Protein AF-U4KZY6-F1 (afdb_monomer)

Sequence (202 aa):
MGYPELSPDAAAYVRECIDESFRRLKVDFIDLVYVHRIDTTIPIEETITAMKEYVAAGKVGYLGLSECSADTMRRAHAVHPIAAVQIEYSPFALEIEDPKNGVLKTCRELGIEIVAYSPLGRGLLAGTIKSRDNSASSDSRRTFPRFSEENFPKNLENAGSANVQLSDEEVALIRKISEECTPSGSRAFTGDSSYGNSAQKQ

InterPro domains:
  IPR023210 NADP-dependent oxidoreductase domain [PF00248] (10-144)
  IPR036812 NAD(P)-dependent oxidoreductase domain superfamily [G3DSA:3.20.20.100] (2-195)
  IPR036812 NAD(P)-dependent oxidoreductase domain superfamily [SSF51430] (11-178)
  IPR050791 Aldo/Keto Reductase [PTHR43625] (11-157)

Radius of gyration: 19.42 Å; Cα contacts (8 Å, |Δi|>4): 211; chains: 1; bounding box: 46×42×53 Å

Organism: Pyronema omphalodes (strain CBS 100304) (NCBI:txid1076935)

Structure (mmCIF, N/CA/C/O backbone):
data_AF-U4KZY6-F1
#
_entry.id   AF-U4KZY6-F1
#
loop_
_atom_site.group_PDB
_atom_site.id
_atom_site.type_symbol
_atom_site.label_atom_id
_atom_site.label_alt_id
_atom_site.label_comp_id
_atom_site.label_asym_id
_atom_site.label_entity_id
_atom_site.label_seq_id
_atom_site.pdbx_PDB_ins_code
_atom_site.Cartn_x
_atom_site.Cartn_y
_atom_site.Cartn_z
_atom_site.occupancy
_atom_site.B_iso_or_equiv
_atom_site.auth_seq_id
_atom_site.auth_comp_id
_atom_site.auth_asym_id
_atom_site.auth_atom_id
_atom_site.pdbx_PDB_model_num
ATOM 1 N N . MET A 1 1 ? 14.430 10.251 -24.315 1.00 31.80 1 MET A N 1
ATOM 2 C CA . MET A 1 1 ? 14.868 10.566 -22.940 1.00 31.80 1 MET A CA 1
ATOM 3 C C . MET A 1 1 ? 15.192 9.247 -22.275 1.00 31.80 1 MET A C 1
ATOM 5 O O . MET A 1 1 ? 14.285 8.443 -22.119 1.00 31.80 1 MET A O 1
ATOM 9 N N . GLY A 1 2 ? 16.472 8.973 -22.030 1.00 36.09 2 GLY A N 1
ATOM 10 C CA . GLY A 1 2 ? 16.885 7.803 -21.257 1.00 36.09 2 GLY A CA 1
ATOM 11 C C . GLY A 1 2 ? 16.701 8.107 -19.777 1.00 36.09 2 GLY A C 1
ATOM 12 O O . GLY A 1 2 ? 17.067 9.196 -19.336 1.00 36.09 2 GLY A O 1
ATOM 13 N N . TYR A 1 3 ? 16.082 7.189 -19.046 1.00 40.22 3 TYR A N 1
ATOM 14 C CA . TYR A 1 3 ? 16.065 7.234 -17.587 1.00 40.22 3 TYR A CA 1
ATOM 15 C C . TYR A 1 3 ? 17.481 6.941 -17.069 1.00 40.22 3 TYR A C 1
ATOM 17 O O . TYR A 1 3 ? 18.224 6.238 -17.762 1.00 40.22 3 TYR A O 1
ATOM 25 N N . PRO A 1 4 ? 17.878 7.494 -15.911 1.00 48.34 4 PRO A N 1
ATOM 26 C CA . PRO A 1 4 ? 19.176 7.183 -15.324 1.00 48.34 4 PRO A CA 1
ATOM 27 C C . PRO A 1 4 ? 19.333 5.666 -15.149 1.00 48.34 4 PRO A C 1
ATOM 29 O O . PRO A 1 4 ? 18.363 4.966 -14.850 1.00 48.34 4 PRO A O 1
ATOM 32 N N . GLU A 1 5 ? 20.549 5.162 -15.376 1.00 50.94 5 GLU A N 1
ATOM 33 C CA . GLU A 1 5 ? 20.899 3.793 -14.996 1.00 50.94 5 GLU A CA 1
ATOM 34 C C . GLU A 1 5 ? 20.671 3.629 -13.489 1.00 50.94 5 GLU A C 1
ATOM 36 O O . GLU A 1 5 ? 21.059 4.493 -12.702 1.00 50.94 5 GLU A O 1
ATOM 41 N N . LEU A 1 6 ? 19.995 2.541 -13.115 1.00 58.22 6 LEU A N 1
ATOM 42 C CA . LEU A 1 6 ? 19.648 2.220 -11.731 1.00 58.22 6 LEU A CA 1
ATOM 43 C C . LEU A 1 6 ? 20.908 2.146 -10.873 1.00 58.22 6 LEU A C 1
ATOM 45 O O . LEU A 1 6 ? 21.909 1.580 -11.319 1.00 58.22 6 LEU A O 1
ATOM 49 N N . SER A 1 7 ? 20.829 2.595 -9.620 1.00 65.44 7 SER A N 1
ATOM 50 C CA . SER A 1 7 ? 21.801 2.191 -8.608 1.00 65.44 7 SER A CA 1
ATOM 51 C C . SER A 1 7 ? 21.854 0.656 -8.585 1.00 65.44 7 SER A C 1
ATOM 53 O O . SER A 1 7 ? 20.824 0.018 -8.315 1.00 65.44 7 SER A O 1
ATOM 55 N N . PRO A 1 8 ? 23.012 0.034 -8.890 1.00 65.94 8 PRO A N 1
ATOM 56 C CA . PRO A 1 8 ? 23.122 -1.421 -8.955 1.00 65.94 8 PRO A CA 1
ATOM 57 C C . PRO A 1 8 ? 22.639 -2.098 -7.670 1.00 65.94 8 PRO A C 1
ATOM 59 O O . PRO A 1 8 ? 21.992 -3.143 -7.736 1.00 65.94 8 PRO A O 1
ATOM 62 N N . ASP A 1 9 ? 22.870 -1.454 -6.525 1.00 77.44 9 ASP A N 1
ATOM 63 C CA . ASP A 1 9 ? 22.529 -1.976 -5.205 1.00 77.44 9 ASP A CA 1
ATOM 64 C C . ASP A 1 9 ? 21.012 -1.971 -4.956 1.00 77.44 9 ASP A C 1
ATOM 66 O O . ASP A 1 9 ? 20.455 -2.970 -4.498 1.00 77.44 9 ASP A O 1
ATOM 70 N N . ALA A 1 10 ? 20.312 -0.890 -5.324 1.00 79.81 10 ALA A N 1
ATOM 71 C CA . ALA A 1 10 ? 18.862 -0.787 -5.139 1.00 79.81 10 ALA A CA 1
ATOM 72 C C . ALA A 1 10 ? 18.107 -1.778 -6.039 1.00 79.81 10 ALA A C 1
ATOM 74 O O . ALA A 1 10 ? 17.206 -2.489 -5.588 1.00 79.81 10 ALA A O 1
ATOM 75 N N . ALA A 1 11 ? 18.508 -1.879 -7.309 1.00 86.19 11 ALA A N 1
ATOM 76 C CA . ALA A 1 11 ? 17.899 -2.819 -8.243 1.00 86.19 11 ALA A CA 1
ATOM 77 C C . ALA A 1 11 ? 18.185 -4.281 -7.863 1.00 86.19 11 ALA A C 1
ATOM 79 O O . ALA A 1 11 ? 17.296 -5.128 -7.966 1.00 86.19 11 ALA A O 1
ATOM 80 N N . ALA A 1 12 ? 19.407 -4.590 -7.413 1.00 89.06 12 ALA A N 1
ATOM 81 C CA . ALA A 1 12 ? 19.757 -5.920 -6.920 1.00 89.06 12 ALA A CA 1
ATOM 82 C C . ALA A 1 12 ? 18.901 -6.314 -5.708 1.00 89.06 12 ALA A C 1
ATOM 84 O O . ALA A 1 12 ? 18.333 -7.405 -5.703 1.00 89.06 12 ALA A O 1
ATOM 85 N N . TYR A 1 13 ? 18.722 -5.403 -4.749 1.00 90.94 13 TYR A N 1
ATOM 86 C CA . TYR A 1 13 ? 17.900 -5.651 -3.566 1.00 90.94 13 TYR A CA 1
ATOM 87 C C . TYR A 1 13 ? 16.421 -5.904 -3.902 1.00 90.94 13 TYR A C 1
ATOM 89 O O . TYR A 1 13 ? 15.802 -6.823 -3.361 1.00 90.94 13 TYR A O 1
ATOM 97 N N . VAL A 1 14 ? 15.846 -5.137 -4.838 1.00 94.44 14 VAL A N 1
ATOM 98 C CA . VAL A 1 14 ? 14.467 -5.364 -5.310 1.00 94.44 14 VAL A CA 1
ATOM 99 C C . VAL A 1 14 ? 14.322 -6.759 -5.917 1.00 94.44 14 VAL A C 1
ATOM 101 O O . VAL A 1 14 ? 13.369 -7.470 -5.590 1.00 94.44 14 VAL A O 1
ATOM 104 N N . ARG A 1 15 ? 15.268 -7.175 -6.770 1.00 95.25 15 ARG A N 1
ATOM 105 C CA . ARG A 1 15 ? 15.243 -8.511 -7.380 1.00 95.25 15 ARG A CA 1
ATOM 106 C C . ARG A 1 15 ? 15.348 -9.605 -6.322 1.00 95.25 15 ARG A C 1
ATOM 108 O O . ARG A 1 15 ? 14.511 -10.500 -6.318 1.00 95.25 15 ARG A O 1
ATOM 115 N N . GLU A 1 16 ? 16.294 -9.478 -5.395 1.00 95.81 16 GLU A N 1
ATOM 116 C CA . GLU A 1 16 ? 16.469 -10.416 -4.283 1.00 95.81 16 GLU A CA 1
ATOM 117 C C . GLU A 1 16 ? 15.168 -10.590 -3.487 1.00 95.81 16 GLU A C 1
ATOM 119 O O . GLU A 1 16 ? 14.725 -11.710 -3.241 1.00 95.81 16 GLU A O 1
ATOM 124 N N . CYS A 1 17 ? 14.498 -9.489 -3.141 1.00 95.56 17 CYS A N 1
ATOM 125 C CA . CYS A 1 17 ? 13.247 -9.520 -2.388 1.00 95.56 17 CYS A CA 1
ATOM 126 C C . CYS A 1 17 ? 12.101 -10.225 -3.135 1.00 95.56 17 CYS A C 1
ATOM 128 O O . CYS A 1 17 ? 11.303 -10.945 -2.517 1.00 95.56 17 CYS A O 1
ATOM 130 N N . ILE A 1 18 ? 11.998 -10.023 -4.451 1.00 96.88 18 ILE A N 1
ATOM 131 C CA . ILE A 1 18 ? 10.972 -10.661 -5.283 1.00 96.88 18 ILE A CA 1
ATOM 132 C C . ILE A 1 18 ? 11.272 -12.155 -5.450 1.00 96.88 18 ILE A C 1
ATOM 134 O O . ILE A 1 18 ? 10.386 -12.979 -5.213 1.00 96.88 18 ILE A O 1
ATOM 138 N N . ASP A 1 19 ? 12.513 -12.522 -5.768 1.00 97.38 19 ASP A N 1
ATOM 139 C CA . ASP A 1 19 ? 12.932 -13.922 -5.892 1.00 97.38 19 ASP A CA 1
ATOM 140 C C . ASP A 1 19 ? 12.759 -14.692 -4.577 1.00 97.38 19 ASP A C 1
ATOM 142 O O . ASP A 1 19 ? 12.254 -15.819 -4.562 1.00 97.38 19 ASP A O 1
ATOM 146 N N . GLU A 1 20 ? 13.064 -14.060 -3.444 1.00 96.06 20 GLU A N 1
ATOM 147 C CA . GLU A 1 20 ? 12.857 -14.663 -2.131 1.00 96.06 20 GLU A CA 1
ATOM 148 C C . GLU A 1 20 ? 11.365 -14.841 -1.805 1.00 96.06 20 GLU A C 1
ATOM 150 O O . GLU A 1 20 ? 10.964 -15.785 -1.115 1.00 96.06 20 GLU A O 1
ATOM 155 N N . SER A 1 21 ? 10.506 -13.970 -2.338 1.00 95.31 21 SER A N 1
ATOM 156 C CA . SER A 1 21 ? 9.053 -14.130 -2.239 1.00 95.31 21 SER A CA 1
ATOM 157 C C . SER A 1 21 ? 8.564 -15.328 -3.052 1.00 95.31 21 SER A C 1
ATOM 159 O O . SER A 1 21 ? 7.825 -16.145 -2.501 1.00 95.31 21 SER A O 1
ATOM 161 N N . PHE A 1 22 ? 9.053 -15.523 -4.282 1.00 96.94 22 PHE A N 1
ATOM 162 C CA . PHE A 1 22 ? 8.791 -16.746 -5.054 1.00 96.94 22 PHE A CA 1
ATOM 163 C C . PHE A 1 22 ? 9.250 -18.003 -4.306 1.00 96.94 22 PHE A C 1
ATOM 165 O O . PHE A 1 22 ? 8.490 -18.966 -4.186 1.00 96.94 22 PHE A O 1
ATOM 172 N N . ARG A 1 23 ? 10.454 -17.983 -3.718 1.00 94.88 23 ARG A N 1
ATOM 173 C CA . ARG A 1 23 ? 10.994 -19.121 -2.955 1.00 94.88 23 ARG A CA 1
ATOM 174 C C . ARG A 1 23 ? 10.121 -19.491 -1.753 1.00 94.88 23 ARG A C 1
ATOM 176 O O . ARG A 1 23 ? 9.929 -20.675 -1.471 1.00 94.88 23 ARG A O 1
ATOM 183 N N . ARG A 1 24 ? 9.612 -18.493 -1.024 1.00 94.31 24 ARG A N 1
ATOM 184 C CA . ARG A 1 24 ? 8.758 -18.703 0.158 1.00 94.31 24 ARG A CA 1
ATOM 185 C C . ARG A 1 24 ? 7.354 -19.165 -0.212 1.00 94.31 24 ARG A C 1
ATOM 187 O O . ARG A 1 24 ? 6.842 -20.077 0.431 1.00 94.31 24 ARG A O 1
ATOM 194 N N . LEU A 1 25 ? 6.756 -18.543 -1.226 1.00 93.44 25 LEU A N 1
ATOM 195 C CA . LEU A 1 25 ? 5.393 -18.840 -1.662 1.00 93.44 25 LEU A CA 1
ATOM 196 C C . LEU A 1 25 ? 5.304 -20.147 -2.456 1.00 93.44 25 LEU A C 1
ATOM 198 O O . LEU A 1 25 ? 4.249 -20.771 -2.454 1.00 93.44 25 LEU A O 1
ATOM 202 N N . LYS A 1 26 ? 6.406 -20.593 -3.077 1.00 95.69 26 LYS A N 1
ATOM 203 C CA . LYS A 1 26 ? 6.461 -21.793 -3.932 1.00 95.69 26 LYS A CA 1
ATOM 204 C C . LYS A 1 26 ? 5.426 -21.742 -5.059 1.00 95.69 26 LYS A C 1
ATOM 206 O O . LYS A 1 26 ? 4.732 -22.719 -5.327 1.00 95.69 26 LYS A O 1
ATOM 211 N N . VAL A 1 27 ? 5.336 -20.579 -5.693 1.00 95.00 27 VAL A N 1
ATOM 212 C CA . VAL A 1 27 ? 4.481 -20.310 -6.851 1.00 95.00 27 VAL A CA 1
ATOM 213 C C . VAL A 1 27 ? 5.351 -19.900 -8.030 1.00 95.00 27 VAL A C 1
ATOM 215 O O . VAL A 1 27 ? 6.450 -19.386 -7.833 1.00 95.00 27 VAL A O 1
ATOM 218 N N . ASP A 1 28 ? 4.841 -20.081 -9.242 1.00 95.88 28 ASP A N 1
ATOM 219 C CA . ASP A 1 28 ? 5.516 -19.629 -10.465 1.00 95.88 28 ASP A CA 1
ATOM 220 C C . ASP A 1 28 ? 5.043 -18.236 -10.913 1.00 95.88 28 ASP A C 1
ATOM 222 O O . ASP A 1 28 ? 5.677 -17.594 -11.750 1.00 95.88 28 ASP A O 1
ATOM 226 N N . PHE A 1 29 ? 3.943 -17.754 -10.325 1.00 97.81 29 PHE A N 1
ATOM 227 C CA . PHE A 1 29 ? 3.309 -16.481 -10.639 1.00 97.81 29 PHE A CA 1
ATOM 228 C C . PHE A 1 29 ? 2.802 -15.791 -9.368 1.00 97.81 29 PHE A C 1
ATOM 230 O O . PHE A 1 29 ? 2.247 -16.448 -8.488 1.00 97.81 29 PHE A O 1
ATOM 237 N N . ILE A 1 30 ? 2.989 -14.473 -9.278 1.00 98.00 30 ILE A N 1
ATOM 238 C CA . ILE A 1 30 ? 2.428 -13.628 -8.216 1.00 98.00 30 ILE A CA 1
ATOM 239 C C . ILE A 1 30 ? 1.531 -12.573 -8.86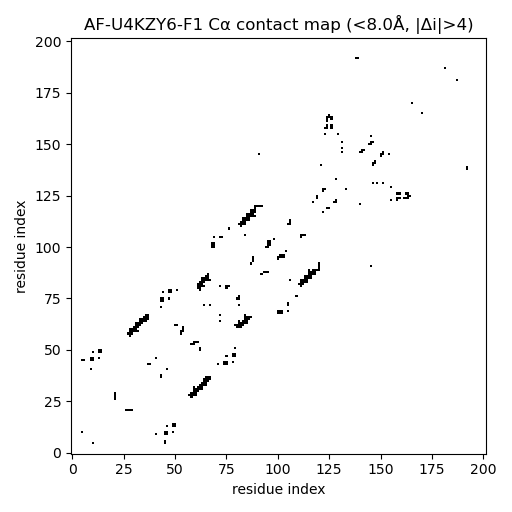2 1.00 98.00 30 ILE A C 1
ATOM 241 O O . ILE A 1 30 ? 2.006 -11.749 -9.641 1.00 98.00 30 ILE A O 1
ATOM 245 N N . ASP A 1 31 ? 0.246 -12.549 -8.510 1.00 98.12 31 ASP A N 1
ATOM 246 C CA . ASP A 1 31 ? -0.705 -11.608 -9.109 1.00 98.12 31 ASP A CA 1
ATOM 247 C C . ASP A 1 31 ? -0.323 -10.145 -8.875 1.00 98.12 31 ASP A C 1
ATOM 249 O O . ASP A 1 31 ? -0.393 -9.343 -9.799 1.00 98.12 31 ASP A O 1
ATOM 253 N N . LEU A 1 32 ? 0.107 -9.786 -7.664 1.00 98.25 32 LEU A N 1
ATOM 254 C CA . LEU A 1 32 ? 0.386 -8.403 -7.284 1.00 98.25 32 LEU A CA 1
ATOM 255 C C . LEU A 1 32 ? 1.578 -8.316 -6.330 1.00 98.25 32 LEU A C 1
ATOM 257 O O . LEU A 1 32 ? 1.567 -8.911 -5.252 1.00 98.25 32 LEU A O 1
ATOM 261 N N . VAL A 1 33 ? 2.588 -7.530 -6.705 1.00 98.31 33 VAL A N 1
ATOM 262 C CA . VAL A 1 33 ? 3.758 -7.245 -5.860 1.00 98.31 33 VAL A CA 1
ATOM 263 C C . VAL A 1 33 ? 3.752 -5.779 -5.443 1.00 98.31 33 VAL A C 1
ATOM 265 O O . VAL A 1 33 ? 3.663 -4.886 -6.285 1.00 98.31 33 VAL A O 1
ATOM 268 N N . TYR A 1 34 ? 3.887 -5.529 -4.140 1.00 98.25 34 TYR A N 1
ATOM 269 C CA . TYR A 1 34 ? 3.911 -4.185 -3.568 1.00 98.25 34 TYR A CA 1
ATOM 270 C C . TYR A 1 34 ? 5.324 -3.701 -3.243 1.00 98.25 34 TYR A C 1
ATOM 272 O O . TYR A 1 34 ? 6.123 -4.442 -2.669 1.00 98.25 34 TYR A O 1
ATOM 280 N N . VAL A 1 35 ? 5.576 -2.407 -3.452 1.00 97.19 35 VAL A N 1
ATOM 281 C CA . VAL A 1 35 ? 6.562 -1.677 -2.641 1.00 97.19 35 VAL A CA 1
ATOM 282 C C . VAL A 1 35 ? 5.916 -1.371 -1.289 1.00 97.19 35 VAL A C 1
ATOM 284 O O . VAL A 1 35 ? 5.014 -0.539 -1.214 1.00 97.19 35 VAL A O 1
ATOM 287 N N . HIS A 1 36 ? 6.340 -2.056 -0.221 1.00 95.00 36 HIS A N 1
ATOM 288 C CA . HIS A 1 36 ? 5.692 -1.943 1.097 1.00 95.00 36 HIS A CA 1
ATOM 289 C C . HIS A 1 36 ? 5.893 -0.553 1.727 1.00 95.00 36 HIS A C 1
ATOM 291 O O . HIS A 1 36 ? 4.955 0.043 2.258 1.00 95.00 36 HIS A O 1
ATOM 297 N N . ARG A 1 37 ? 7.120 -0.029 1.683 1.00 92.19 37 ARG A N 1
ATOM 298 C CA . ARG A 1 37 ? 7.469 1.309 2.173 1.00 92.19 37 ARG A CA 1
ATOM 299 C C . ARG A 1 37 ? 8.377 1.984 1.164 1.00 92.19 37 ARG A C 1
ATOM 301 O O . ARG A 1 37 ? 9.255 1.340 0.597 1.00 92.19 37 ARG A O 1
ATOM 308 N N . ILE A 1 38 ? 8.136 3.269 0.942 1.00 91.44 38 ILE A N 1
ATOM 309 C CA . ILE A 1 38 ? 8.924 4.064 0.009 1.00 91.44 38 ILE A CA 1
ATOM 310 C C . ILE A 1 38 ? 10.216 4.484 0.700 1.00 91.44 38 ILE A C 1
ATOM 312 O O . ILE A 1 38 ? 10.180 5.190 1.707 1.00 91.44 38 ILE A O 1
ATOM 316 N N . ASP A 1 39 ? 11.345 4.063 0.142 1.00 89.25 39 ASP A N 1
ATOM 317 C CA . ASP A 1 39 ? 12.637 4.655 0.461 1.00 89.25 39 ASP A CA 1
ATOM 318 C C . ASP A 1 39 ? 12.725 6.022 -0.226 1.00 89.25 39 ASP A C 1
ATOM 320 O O . ASP A 1 39 ? 12.670 6.116 -1.450 1.00 89.25 39 ASP A O 1
ATOM 324 N N . THR A 1 40 ? 12.818 7.096 0.555 1.00 87.81 40 THR A N 1
ATOM 325 C CA . THR A 1 40 ? 12.888 8.464 0.024 1.00 87.81 40 THR A CA 1
ATOM 326 C C . THR A 1 40 ? 14.288 8.862 -0.440 1.00 87.81 40 THR A C 1
ATOM 328 O O . THR A 1 40 ? 14.453 9.954 -0.981 1.00 87.81 40 THR A O 1
ATOM 331 N N . THR A 1 41 ? 15.298 8.021 -0.205 1.00 88.06 41 THR A N 1
ATOM 332 C CA . THR A 1 41 ? 16.680 8.247 -0.652 1.00 88.06 41 THR A CA 1
ATOM 333 C C . THR A 1 41 ? 16.925 7.737 -2.072 1.00 88.06 41 THR A C 1
ATOM 335 O O . THR A 1 41 ? 17.845 8.214 -2.735 1.00 88.06 41 THR A O 1
ATOM 338 N N . ILE A 1 42 ? 16.068 6.836 -2.565 1.00 89.75 42 ILE A N 1
ATOM 339 C CA . ILE A 1 42 ? 16.123 6.276 -3.917 1.00 89.75 42 ILE A CA 1
ATOM 340 C C . ILE A 1 42 ? 14.934 6.798 -4.738 1.00 89.75 42 ILE A C 1
ATOM 342 O O . ILE A 1 42 ? 13.795 6.777 -4.262 1.00 89.75 42 ILE A O 1
ATOM 346 N N . PRO A 1 43 ? 15.141 7.266 -5.982 1.00 93.56 43 PRO A N 1
ATOM 347 C CA . PRO A 1 43 ? 14.032 7.606 -6.865 1.00 93.56 43 PRO A CA 1
ATOM 348 C C . PRO A 1 43 ? 13.106 6.401 -7.079 1.00 93.56 43 PRO A C 1
ATOM 350 O O . PRO A 1 43 ? 13.553 5.311 -7.431 1.00 93.56 43 PRO A O 1
ATOM 353 N N . ILE A 1 44 ? 11.795 6.594 -6.910 1.00 95.75 44 ILE A N 1
ATOM 354 C CA . ILE A 1 44 ? 10.805 5.513 -7.056 1.00 95.75 44 ILE A CA 1
ATOM 355 C C . ILE A 1 44 ? 10.856 4.851 -8.440 1.00 95.75 44 ILE A C 1
ATOM 357 O O . ILE A 1 44 ? 10.575 3.662 -8.579 1.00 95.75 44 ILE A O 1
ATOM 361 N N . GLU A 1 45 ? 11.249 5.606 -9.463 1.00 95.88 45 GLU A N 1
ATOM 362 C CA . GLU A 1 45 ? 11.430 5.130 -10.828 1.00 95.88 45 GLU A CA 1
ATOM 363 C C . GLU A 1 45 ? 12.431 3.982 -10.907 1.00 95.88 45 GLU A C 1
ATOM 365 O O . GLU A 1 45 ? 12.247 3.073 -11.721 1.00 95.88 45 GLU A O 1
ATOM 370 N N . GLU A 1 46 ? 13.459 3.996 -10.057 1.00 94.25 46 GLU A N 1
ATOM 371 C CA . GLU A 1 46 ? 14.461 2.942 -10.041 1.00 94.25 46 GLU A CA 1
ATOM 372 C C . GLU A 1 46 ? 13.861 1.623 -9.549 1.00 94.25 46 GLU A C 1
ATOM 374 O O . GLU A 1 46 ? 13.951 0.591 -10.220 1.00 94.25 46 GLU A O 1
ATOM 379 N N . THR A 1 47 ? 13.145 1.686 -8.428 1.00 95.50 47 THR A N 1
ATOM 380 C CA . THR A 1 47 ? 12.427 0.549 -7.846 1.00 95.50 47 THR A CA 1
ATOM 381 C C . THR A 1 47 ? 11.428 -0.043 -8.839 1.00 95.50 47 THR A C 1
ATOM 383 O O . THR A 1 47 ? 11.439 -1.248 -9.092 1.00 95.50 47 THR A O 1
ATOM 386 N N . ILE A 1 48 ? 10.594 0.794 -9.466 1.00 97.75 48 ILE A N 1
ATOM 387 C CA . ILE A 1 48 ? 9.574 0.324 -10.417 1.00 97.75 48 ILE A CA 1
ATOM 388 C C . ILE A 1 48 ? 10.201 -0.232 -11.699 1.00 97.75 48 ILE A C 1
ATOM 390 O O . ILE A 1 48 ? 9.675 -1.184 -12.278 1.00 97.75 48 ILE A O 1
ATOM 394 N N . THR A 1 49 ? 11.343 0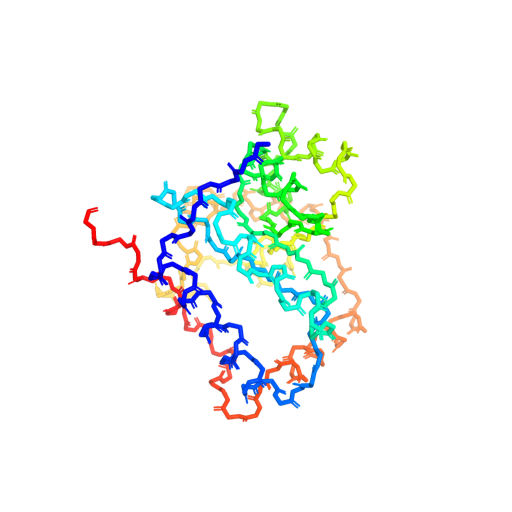.305 -12.132 1.00 96.75 49 THR A N 1
ATOM 395 C CA . THR A 1 49 ? 12.071 -0.234 -13.288 1.00 96.75 49 THR A CA 1
ATOM 396 C C . THR A 1 49 ? 12.581 -1.646 -13.022 1.00 96.75 49 THR A C 1
ATOM 398 O O . THR A 1 49 ? 12.447 -2.490 -13.902 1.00 96.75 49 THR A O 1
ATOM 401 N N . ALA A 1 50 ? 13.091 -1.937 -11.823 1.00 96.50 50 ALA A N 1
ATOM 402 C CA . ALA A 1 50 ? 13.474 -3.301 -11.462 1.00 96.50 50 ALA A CA 1
ATOM 403 C C . ALA A 1 50 ? 12.246 -4.226 -11.340 1.00 96.50 50 ALA A C 1
ATOM 405 O O . ALA A 1 50 ? 12.253 -5.347 -11.841 1.00 96.50 50 ALA A O 1
ATOM 406 N N . MET A 1 51 ? 11.149 -3.757 -10.734 1.00 97.69 51 MET A N 1
ATOM 407 C CA . MET A 1 51 ? 9.931 -4.565 -10.571 1.00 97.69 51 MET A CA 1
ATOM 408 C C . MET A 1 51 ? 9.276 -4.943 -11.905 1.00 97.69 51 MET A C 1
ATOM 410 O O . MET A 1 51 ? 8.837 -6.083 -12.071 1.00 97.69 51 MET A O 1
ATOM 414 N N . LYS A 1 52 ? 9.219 -4.023 -12.880 1.00 97.88 52 LYS A N 1
ATOM 415 C CA . LYS A 1 52 ? 8.563 -4.298 -14.171 1.00 97.88 52 LYS A CA 1
ATOM 416 C C . LYS A 1 52 ? 9.290 -5.357 -15.008 1.00 97.88 52 LYS A C 1
ATOM 418 O O . LYS A 1 52 ? 8.678 -5.903 -15.921 1.00 97.88 52 LYS A O 1
ATOM 423 N N . GLU A 1 53 ? 10.552 -5.678 -14.708 1.00 97.94 53 GLU A N 1
ATOM 424 C CA . GLU A 1 53 ? 11.267 -6.803 -15.334 1.00 97.94 53 GLU A CA 1
ATOM 425 C C . GLU A 1 53 ? 10.536 -8.130 -15.075 1.00 97.94 53 GLU A C 1
ATOM 427 O O . GLU A 1 53 ? 10.388 -8.944 -15.984 1.00 97.94 53 GLU A O 1
ATOM 432 N N . TYR A 1 54 ? 9.991 -8.319 -13.868 1.00 98.50 54 TYR A N 1
ATOM 433 C CA . TYR A 1 54 ? 9.219 -9.513 -13.512 1.00 98.50 54 TYR A CA 1
ATOM 434 C C . TYR A 1 54 ? 7.852 -9.563 -14.192 1.00 98.50 54 TYR A C 1
ATOM 436 O O . TYR A 1 54 ? 7.368 -10.650 -14.514 1.00 98.50 54 TYR A O 1
ATOM 444 N N . VAL A 1 55 ? 7.251 -8.397 -14.448 1.00 98.50 55 VAL A N 1
ATOM 445 C CA . VAL A 1 55 ? 6.025 -8.290 -15.250 1.00 98.50 55 VAL A CA 1
ATOM 446 C C . VAL A 1 55 ? 6.319 -8.646 -16.705 1.00 98.50 55 VAL A C 1
ATOM 448 O O . VAL A 1 55 ? 5.630 -9.472 -17.294 1.00 98.50 55 VAL A O 1
ATOM 451 N N . ALA A 1 56 ? 7.398 -8.098 -17.273 1.00 98.31 56 ALA A N 1
ATOM 452 C CA . ALA A 1 56 ? 7.832 -8.411 -18.633 1.00 98.31 56 ALA A CA 1
ATOM 453 C C . ALA A 1 56 ? 8.193 -9.897 -18.812 1.00 98.31 56 A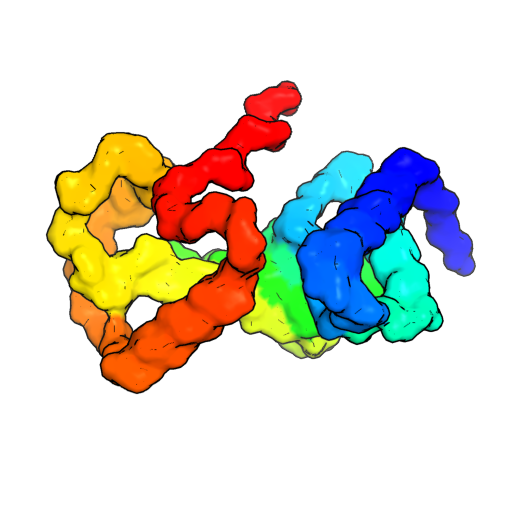LA A C 1
ATOM 455 O O . ALA A 1 56 ? 7.948 -10.465 -19.873 1.00 98.31 56 ALA A O 1
ATOM 456 N N . ALA A 1 57 ? 8.727 -10.537 -17.769 1.00 98.19 57 ALA A N 1
ATOM 457 C CA . ALA A 1 57 ? 9.002 -11.971 -17.737 1.00 98.19 57 ALA A CA 1
ATOM 458 C C . ALA A 1 57 ? 7.749 -12.847 -17.529 1.00 98.19 57 ALA A C 1
ATOM 460 O O . ALA A 1 57 ? 7.867 -14.070 -17.509 1.00 98.19 57 ALA A O 1
ATOM 461 N N . GLY A 1 58 ? 6.564 -12.254 -17.340 1.00 98.25 58 GLY A N 1
ATOM 462 C CA . GLY A 1 58 ? 5.316 -12.984 -17.099 1.00 98.25 58 GLY A CA 1
ATOM 463 C C . GLY A 1 58 ? 5.240 -13.671 -15.733 1.00 98.25 58 GLY A C 1
ATOM 464 O O . GLY A 1 58 ? 4.407 -14.553 -15.553 1.00 98.25 58 GLY A O 1
ATOM 465 N N . LYS A 1 59 ? 6.100 -13.293 -14.777 1.00 98.44 59 LYS A N 1
ATOM 466 C CA . LYS A 1 59 ? 6.124 -13.853 -13.414 1.00 98.44 59 LYS A CA 1
ATOM 467 C C . LYS A 1 59 ? 5.253 -13.063 -12.435 1.00 98.44 59 LYS A C 1
ATOM 469 O O . LYS A 1 59 ? 4.845 -13.601 -11.410 1.00 98.44 59 LYS A O 1
ATOM 474 N N . VAL A 1 60 ? 5.003 -11.785 -12.720 1.00 98.62 60 VAL A N 1
ATOM 475 C CA . VAL A 1 60 ? 4.173 -10.898 -11.893 1.00 98.62 60 VAL A CA 1
ATOM 476 C C . VAL A 1 60 ? 3.065 -10.286 -12.742 1.00 98.62 60 VAL A C 1
ATOM 478 O O . VAL A 1 60 ? 3.333 -9.835 -13.852 1.00 98.62 60 VAL A O 1
ATOM 481 N N . GLY A 1 61 ? 1.833 -10.260 -12.230 1.00 98.19 61 GLY A N 1
ATOM 482 C CA . GLY A 1 61 ? 0.689 -9.675 -12.938 1.00 98.19 61 GLY A CA 1
ATOM 483 C C . GLY A 1 61 ? 0.653 -8.150 -12.866 1.00 98.19 61 GLY A C 1
ATOM 484 O O . GLY A 1 61 ? 0.595 -7.470 -13.888 1.00 98.19 61 GLY A O 1
ATOM 485 N N . TYR A 1 62 ? 0.710 -7.615 -11.649 1.00 98.69 62 TYR A N 1
ATOM 486 C CA . TYR A 1 62 ? 0.478 -6.209 -11.345 1.00 98.69 62 TYR A CA 1
ATOM 487 C C . TYR A 1 62 ? 1.484 -5.675 -10.322 1.00 98.69 62 TYR A C 1
ATOM 489 O O . TYR A 1 62 ? 2.008 -6.411 -9.481 1.00 98.69 62 TYR A O 1
ATOM 497 N N . LEU A 1 63 ? 1.717 -4.362 -10.363 1.00 98.75 63 LEU A N 1
ATOM 498 C CA . LEU A 1 63 ? 2.533 -3.654 -9.379 1.00 98.75 63 LEU A CA 1
ATOM 499 C C . LEU A 1 63 ? 1.656 -2.788 -8.476 1.00 98.75 63 LEU A C 1
ATOM 501 O O . LEU A 1 63 ? 0.719 -2.131 -8.934 1.00 98.75 63 LEU A O 1
ATOM 505 N N . GLY A 1 64 ? 1.986 -2.777 -7.190 1.00 98.62 64 GLY A N 1
ATOM 506 C CA . GLY A 1 64 ? 1.308 -1.989 -6.173 1.00 98.62 64 GLY A CA 1
ATOM 507 C C . GLY A 1 64 ? 2.269 -1.125 -5.366 1.00 98.62 64 GLY A C 1
ATOM 508 O O . GLY A 1 64 ? 3.471 -1.388 -5.281 1.00 98.62 64 GLY A O 1
ATOM 509 N N . LEU A 1 65 ? 1.722 -0.099 -4.728 1.00 98.56 65 LEU A N 1
ATOM 510 C CA . LEU A 1 65 ? 2.435 0.736 -3.763 1.00 98.56 65 LEU A CA 1
ATOM 511 C C . LEU A 1 65 ? 1.734 0.686 -2.413 1.00 98.56 65 LEU A C 1
ATOM 513 O O . LEU A 1 65 ? 0.541 0.413 -2.328 1.00 98.56 65 LEU A O 1
ATOM 517 N N . SER A 1 66 ? 2.460 0.964 -1.345 1.00 97.94 66 SER A N 1
ATOM 518 C CA . SER A 1 66 ? 1.881 1.097 -0.016 1.00 97.94 66 SER A CA 1
ATOM 519 C C . SER A 1 66 ? 2.357 2.400 0.603 1.00 97.94 66 SER A C 1
ATOM 521 O O . SER A 1 66 ? 3.537 2.740 0.515 1.00 97.94 66 SER A O 1
ATOM 523 N N . GLU A 1 67 ? 1.419 3.123 1.219 1.00 95.62 67 GLU A N 1
ATOM 524 C CA . GLU A 1 67 ? 1.714 4.256 2.102 1.00 95.62 67 GLU A CA 1
ATOM 525 C C . GLU A 1 67 ? 2.615 5.315 1.451 1.00 95.62 67 GLU A C 1
ATOM 527 O O . GLU A 1 67 ? 3.657 5.707 1.979 1.00 95.62 67 GLU A O 1
ATOM 532 N N . CYS A 1 68 ? 2.216 5.750 0.257 1.00 95.56 68 CYS A N 1
ATOM 533 C CA . CYS A 1 68 ? 2.982 6.666 -0.574 1.00 95.56 68 CYS A CA 1
ATOM 534 C C . CYS A 1 68 ? 2.200 7.946 -0.888 1.00 95.56 68 CYS A C 1
ATOM 536 O O . CYS A 1 68 ? 0.974 8.000 -0.781 1.00 95.56 68 CYS A O 1
ATOM 538 N N . SER A 1 69 ? 2.929 8.995 -1.267 1.00 96.69 69 SER A N 1
ATOM 539 C CA . SER A 1 69 ? 2.333 10.279 -1.635 1.00 96.69 69 SER A CA 1
ATOM 540 C C . SER A 1 69 ? 1.727 10.249 -3.041 1.00 96.69 69 SER A C 1
ATOM 542 O O . SER A 1 69 ? 2.134 9.458 -3.895 1.00 96.69 69 SER A O 1
ATOM 544 N N . ALA A 1 70 ? 0.817 11.185 -3.321 1.00 97.69 70 ALA A N 1
ATOM 545 C CA . ALA A 1 70 ? 0.266 11.387 -4.659 1.00 97.69 70 ALA A CA 1
ATOM 546 C C . ALA A 1 70 ? 1.346 11.609 -5.740 1.00 97.69 70 ALA A C 1
ATOM 548 O O . ALA A 1 70 ? 1.206 11.108 -6.856 1.00 97.69 70 ALA A O 1
ATOM 549 N N . ASP A 1 71 ? 2.425 12.327 -5.412 1.00 97.81 71 ASP A N 1
ATOM 550 C CA . ASP A 1 71 ? 3.560 12.554 -6.318 1.00 97.81 71 ASP A CA 1
ATOM 551 C C . ASP A 1 71 ? 4.292 11.245 -6.640 1.00 97.81 71 ASP A C 1
ATOM 553 O O . ASP A 1 71 ? 4.481 10.895 -7.807 1.00 97.81 71 ASP A O 1
ATOM 557 N N . THR A 1 72 ? 4.607 10.464 -5.603 1.00 97.94 72 THR A N 1
ATOM 558 C CA . THR A 1 72 ? 5.237 9.147 -5.743 1.00 97.94 72 THR A CA 1
ATOM 559 C C . THR A 1 72 ? 4.412 8.227 -6.642 1.00 97.94 72 THR A C 1
ATOM 561 O O . THR A 1 72 ? 4.975 7.584 -7.526 1.00 97.94 72 THR A O 1
ATOM 564 N N . MET A 1 73 ? 3.084 8.197 -6.469 1.00 98.31 73 MET A N 1
ATOM 565 C CA . MET A 1 73 ? 2.198 7.382 -7.309 1.00 98.31 73 MET A CA 1
ATOM 566 C C . MET A 1 73 ? 2.274 7.783 -8.783 1.00 98.31 73 MET A C 1
ATOM 568 O O . MET A 1 73 ? 2.373 6.910 -9.639 1.00 98.31 73 MET A O 1
ATOM 572 N N . ARG A 1 74 ? 2.266 9.085 -9.099 1.00 98.62 74 ARG A N 1
ATOM 573 C CA . ARG A 1 74 ? 2.350 9.562 -10.492 1.00 98.62 74 ARG A CA 1
ATOM 574 C C . ARG A 1 74 ? 3.677 9.192 -11.136 1.00 98.62 74 ARG A C 1
ATOM 576 O O . ARG A 1 74 ? 3.691 8.705 -12.264 1.00 98.62 74 ARG A O 1
ATOM 583 N N . ARG A 1 75 ? 4.777 9.392 -10.411 1.00 98.44 75 ARG A N 1
ATOM 584 C CA . ARG A 1 75 ? 6.131 9.057 -10.869 1.00 98.44 75 ARG A CA 1
ATOM 585 C C . ARG A 1 75 ? 6.293 7.559 -11.118 1.00 98.44 75 ARG A C 1
ATOM 587 O O . ARG A 1 75 ? 6.766 7.164 -12.178 1.00 98.44 75 ARG A O 1
ATOM 594 N N . ALA A 1 76 ? 5.819 6.730 -10.190 1.00 98.31 76 ALA A N 1
ATOM 595 C CA . ALA A 1 76 ? 5.796 5.279 -10.344 1.00 98.31 76 ALA A CA 1
ATOM 596 C C . ALA A 1 76 ? 4.950 4.840 -11.552 1.00 98.31 76 ALA A C 1
ATOM 598 O O . ALA A 1 76 ? 5.430 4.097 -12.407 1.00 98.31 76 ALA A O 1
ATOM 599 N N . HIS A 1 77 ? 3.721 5.357 -11.657 1.00 98.62 77 HIS A N 1
ATOM 600 C CA . HIS A 1 77 ? 2.776 5.009 -12.721 1.00 98.62 77 HIS A CA 1
ATOM 601 C C . HIS A 1 77 ? 3.282 5.411 -14.116 1.00 98.62 77 HIS A C 1
ATOM 603 O O . HIS A 1 77 ? 2.997 4.730 -15.098 1.00 98.62 77 HIS A O 1
ATOM 609 N N . ALA A 1 78 ? 4.085 6.477 -14.212 1.00 98.56 78 ALA A N 1
ATOM 610 C CA . ALA A 1 78 ? 4.739 6.877 -15.456 1.00 98.56 78 ALA A CA 1
ATOM 611 C C . ALA A 1 78 ? 5.808 5.874 -15.939 1.00 98.56 78 ALA A C 1
ATOM 613 O O . ALA A 1 78 ? 6.099 5.829 -17.133 1.00 98.56 78 ALA A O 1
ATOM 614 N N . VAL A 1 79 ? 6.392 5.068 -15.041 1.00 98.38 79 VAL A N 1
ATOM 615 C CA . VAL A 1 79 ? 7.373 4.022 -15.390 1.00 98.38 79 VAL A CA 1
ATOM 616 C C . VAL A 1 79 ? 6.690 2.701 -15.740 1.00 98.38 79 VAL A C 1
ATOM 618 O O . VAL A 1 79 ? 7.107 2.026 -16.688 1.00 98.38 79 VAL A O 1
ATOM 621 N N . HIS A 1 80 ? 5.669 2.319 -14.971 1.00 98.50 80 HIS A N 1
ATOM 622 C CA . HIS A 1 80 ? 4.814 1.161 -15.224 1.00 98.50 80 HIS A CA 1
ATOM 623 C C . HIS A 1 80 ? 3.456 1.356 -14.526 1.00 98.50 80 HIS A C 1
ATOM 625 O O . HIS A 1 80 ? 3.458 1.832 -13.389 1.00 98.50 80 HIS A O 1
ATOM 631 N N . PRO A 1 81 ? 2.316 0.972 -15.139 1.00 98.56 81 PRO A N 1
ATOM 632 C CA . PRO A 1 81 ? 1.007 1.113 -14.510 1.00 98.56 81 PRO A CA 1
ATOM 633 C C . PRO A 1 81 ? 0.956 0.488 -13.112 1.00 98.56 81 PRO A C 1
ATOM 635 O O . PRO A 1 81 ? 1.250 -0.692 -12.924 1.00 98.56 81 PRO A O 1
ATOM 638 N N . ILE A 1 82 ? 0.571 1.297 -12.129 1.00 98.75 82 ILE A N 1
ATOM 639 C CA . ILE A 1 82 ? 0.310 0.838 -10.763 1.00 98.75 82 ILE A CA 1
ATOM 640 C C . ILE A 1 82 ? -1.157 0.440 -10.679 1.00 98.75 82 ILE A C 1
ATOM 642 O O . ILE A 1 82 ? -2.020 1.242 -11.019 1.00 98.75 82 ILE A O 1
ATOM 646 N N . ALA A 1 83 ? -1.435 -0.784 -10.241 1.00 98.69 83 ALA A N 1
ATOM 647 C CA . ALA A 1 83 ? -2.796 -1.308 -10.163 1.00 98.69 83 ALA A CA 1
ATOM 648 C C . ALA A 1 83 ? -3.480 -0.955 -8.840 1.00 98.69 83 ALA A C 1
ATOM 650 O O . ALA A 1 83 ? -4.682 -0.716 -8.814 1.00 98.69 83 ALA A O 1
ATOM 651 N N . ALA A 1 84 ? -2.720 -0.918 -7.742 1.00 98.56 84 ALA A N 1
ATOM 652 C CA . ALA A 1 84 ? -3.278 -0.705 -6.415 1.00 98.56 84 ALA A CA 1
ATOM 653 C C . ALA A 1 84 ? -2.354 0.100 -5.498 1.00 98.56 84 ALA A C 1
ATOM 655 O O . ALA A 1 84 ? -1.129 -0.047 -5.534 1.00 98.56 84 ALA A O 1
ATOM 656 N N . VAL A 1 85 ? -2.957 0.888 -4.609 1.00 98.44 85 VAL A N 1
ATOM 657 C CA . VAL A 1 85 ? -2.294 1.473 -3.447 1.00 98.44 85 VAL A CA 1
ATOM 658 C C . VAL A 1 85 ? -2.906 0.924 -2.163 1.00 98.44 85 VAL A C 1
ATOM 660 O O . VAL A 1 85 ? -4.123 0.915 -1.994 1.00 98.44 85 VAL A O 1
ATOM 663 N N . GLN A 1 86 ? -2.063 0.451 -1.251 1.00 98.38 86 GLN A N 1
ATOM 664 C CA . GLN A 1 86 ? -2.475 0.029 0.082 1.00 98.38 86 GLN A CA 1
ATOM 665 C C . GLN A 1 86 ? -2.256 1.172 1.088 1.00 98.38 86 GLN A C 1
ATOM 667 O O . GLN A 1 86 ? -1.163 1.734 1.156 1.00 98.38 86 GLN A O 1
ATOM 672 N N . ILE A 1 87 ? -3.289 1.541 1.851 1.00 96.25 87 ILE A N 1
ATOM 673 C CA . ILE A 1 87 ? -3.251 2.690 2.778 1.00 96.25 87 ILE A CA 1
ATOM 674 C C . ILE A 1 87 ? -4.190 2.488 3.975 1.00 96.25 87 ILE A C 1
ATOM 676 O O . ILE A 1 87 ? -5.170 1.744 3.862 1.00 96.25 87 ILE A O 1
ATOM 680 N N . GLU A 1 88 ? -3.902 3.110 5.127 1.00 95.06 88 GLU A N 1
ATOM 681 C CA . GLU A 1 88 ? -4.842 3.066 6.256 1.00 95.06 88 GLU A CA 1
ATOM 682 C C . GLU A 1 88 ? -6.105 3.824 5.864 1.00 95.06 88 GLU A C 1
ATOM 684 O O . GLU A 1 88 ? -6.038 4.994 5.491 1.00 95.06 88 GLU A O 1
ATOM 689 N N . TYR A 1 89 ? -7.258 3.166 5.958 1.00 94.12 89 TYR A N 1
ATOM 690 C CA . TYR A 1 89 ? -8.526 3.831 5.699 1.00 94.12 89 TYR A CA 1
ATOM 691 C C . TYR A 1 89 ? -9.638 3.240 6.557 1.00 94.12 89 TYR A C 1
ATOM 693 O O . TYR A 1 89 ? -9.923 2.044 6.507 1.00 94.12 89 TYR A O 1
ATOM 701 N N . SER A 1 90 ? -10.231 4.083 7.398 1.00 91.56 90 SER A N 1
ATOM 702 C CA . SER A 1 90 ? -11.342 3.751 8.297 1.00 91.56 90 SER A CA 1
ATOM 703 C C . SER A 1 90 ? -11.981 5.050 8.801 1.00 91.56 90 SER A C 1
ATOM 705 O O . SER A 1 90 ? -11.361 6.101 8.673 1.00 91.56 90 SER A O 1
ATOM 707 N N . PRO A 1 91 ? -13.131 5.022 9.494 1.00 88.81 91 PRO A N 1
ATOM 708 C CA . PRO A 1 91 ? -13.662 6.196 10.199 1.00 88.81 91 PRO A CA 1
ATOM 709 C C . PRO A 1 91 ? -12.672 6.926 11.129 1.00 88.81 91 PRO A C 1
ATOM 711 O O . PRO A 1 91 ? -12.904 8.076 11.487 1.00 88.81 91 PRO A O 1
ATOM 714 N N . PHE A 1 92 ? -11.576 6.275 11.534 1.00 89.56 92 PHE A N 1
ATOM 715 C CA . PHE A 1 92 ? -10.517 6.876 12.347 1.00 89.56 92 PHE A CA 1
ATOM 716 C C . PHE A 1 92 ? -9.285 7.337 11.548 1.00 89.56 92 PHE A C 1
ATOM 718 O O . PHE A 1 92 ? -8.359 7.881 12.149 1.00 89.56 92 PHE A O 1
ATOM 725 N N . ALA A 1 93 ? -9.246 7.075 10.242 1.00 91.38 93 ALA A N 1
ATOM 726 C CA . ALA A 1 93 ? -8.157 7.392 9.322 1.00 91.38 93 ALA A CA 1
ATOM 727 C C . ALA A 1 93 ? -8.755 7.792 7.962 1.00 91.38 93 ALA A C 1
ATOM 729 O O . ALA A 1 93 ? -8.990 6.939 7.104 1.00 91.38 93 ALA A O 1
ATOM 730 N N . LEU A 1 94 ? -9.085 9.077 7.819 1.00 93.44 94 LEU A N 1
ATOM 731 C CA . LEU A 1 94 ? -9.731 9.661 6.634 1.00 93.44 94 LEU A CA 1
ATOM 732 C C . LEU A 1 94 ? -8.783 10.597 5.867 1.00 93.44 94 LEU A C 1
ATOM 734 O O . LEU A 1 94 ? -9.214 11.371 5.019 1.00 93.44 94 LEU A O 1
ATOM 738 N N . GLU A 1 95 ? -7.482 10.554 6.154 1.00 94.31 95 GLU A N 1
ATOM 739 C CA . GLU A 1 95 ? -6.481 11.481 5.618 1.00 94.31 95 GLU A CA 1
ATOM 740 C C . GLU A 1 95 ? -6.432 11.469 4.084 1.00 94.31 95 GLU A C 1
ATOM 742 O O . GLU A 1 95 ? -6.142 12.492 3.465 1.00 94.31 95 GLU A O 1
ATOM 747 N N . ILE A 1 96 ? -6.753 10.332 3.460 1.00 93.88 96 ILE A N 1
ATOM 748 C CA . ILE A 1 96 ? -6.798 10.197 2.000 1.00 93.88 96 ILE A CA 1
ATOM 749 C C . ILE A 1 96 ? -7.926 11.012 1.357 1.00 93.88 96 ILE A C 1
ATOM 751 O O . ILE A 1 96 ? -7.850 11.310 0.164 1.00 93.88 96 ILE A O 1
ATOM 755 N N . GLU A 1 97 ? -8.966 11.358 2.123 1.00 93.81 97 GLU A N 1
ATOM 756 C CA . GLU A 1 97 ? -10.084 12.184 1.666 1.00 93.81 97 GLU A CA 1
ATOM 757 C C . GLU A 1 97 ? -9.739 13.676 1.651 1.00 93.81 97 GLU A C 1
ATOM 759 O O . GLU A 1 97 ? -10.397 14.434 0.934 1.00 93.81 97 GLU A O 1
ATOM 764 N N . ASP A 1 98 ? -8.708 14.110 2.392 1.00 95.12 98 ASP A N 1
ATOM 765 C CA . ASP A 1 98 ? -8.281 15.510 2.396 1.00 95.12 98 ASP A CA 1
ATOM 766 C C . ASP A 1 98 ? -7.819 15.911 0.980 1.00 95.12 98 ASP A C 1
ATOM 768 O O . ASP A 1 98 ? -6.849 15.350 0.450 1.00 95.12 98 ASP A O 1
ATOM 772 N N . PRO A 1 99 ? -8.450 16.921 0.346 1.00 92.06 99 PRO A N 1
ATOM 773 C CA . PRO A 1 99 ? -8.034 17.403 -0.967 1.00 92.06 99 PRO A CA 1
ATOM 774 C C . PRO A 1 99 ? -6.563 17.837 -1.040 1.00 92.06 99 PRO A C 1
ATOM 776 O O . PRO A 1 99 ? -5.985 17.817 -2.128 1.00 92.06 99 PRO A O 1
ATOM 779 N N . LYS A 1 100 ? -5.948 18.222 0.088 1.00 94.56 100 LYS A N 1
ATOM 780 C CA . LYS A 1 100 ? -4.523 18.578 0.179 1.00 94.56 100 LYS A CA 1
ATOM 781 C C . LYS A 1 100 ? -3.599 17.362 0.137 1.00 94.56 100 LYS A C 1
ATOM 783 O O . L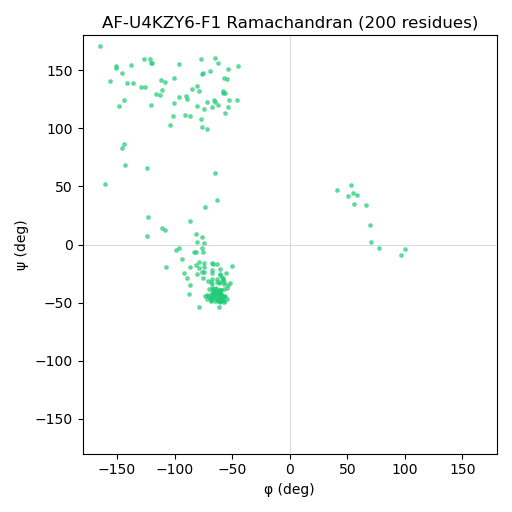YS A 1 100 ? -2.467 17.498 -0.314 1.00 94.56 100 LYS A O 1
ATOM 788 N N . ASN A 1 101 ? -4.062 16.197 0.594 1.00 94.88 101 ASN A N 1
ATOM 789 C CA . ASN A 1 101 ? -3.303 14.947 0.549 1.00 94.88 101 ASN A CA 1
ATOM 790 C C . ASN A 1 101 ? -3.178 14.434 -0.899 1.00 94.88 101 ASN A C 1
ATOM 792 O O . ASN A 1 101 ? -2.101 14.047 -1.350 1.00 94.88 101 ASN A O 1
ATOM 796 N N . GLY A 1 102 ? -4.281 14.479 -1.652 1.00 96.94 102 GLY A N 1
ATOM 797 C CA . GLY A 1 102 ? -4.295 14.208 -3.091 1.00 96.94 102 GLY A CA 1
ATOM 798 C C . GLY A 1 102 ? -4.223 12.731 -3.500 1.00 96.94 102 GLY A C 1
ATOM 799 O O . GLY A 1 102 ? -4.324 12.454 -4.701 1.00 96.94 102 GLY A O 1
ATOM 800 N N . VAL A 1 103 ? -4.094 11.778 -2.566 1.00 96.44 103 VAL A N 1
ATOM 801 C CA . VAL A 1 103 ? -4.057 10.333 -2.875 1.00 96.44 103 VAL A CA 1
ATOM 802 C C . VAL A 1 103 ? -5.354 9.872 -3.534 1.00 96.44 103 VAL A C 1
ATOM 804 O O . VAL A 1 103 ? -5.304 9.351 -4.647 1.00 96.44 103 VAL A O 1
ATOM 807 N N . LEU A 1 104 ? -6.517 10.126 -2.921 1.00 96.25 104 LEU A N 1
ATOM 808 C CA . LEU A 1 104 ? -7.807 9.677 -3.461 1.00 96.25 104 LEU A CA 1
ATOM 809 C C . LEU A 1 104 ? -8.089 10.257 -4.855 1.00 96.25 104 LEU A C 1
ATOM 811 O O . LEU A 1 104 ? -8.555 9.552 -5.750 1.00 96.25 104 LEU A O 1
ATOM 815 N N . LYS A 1 105 ? -7.764 11.540 -5.061 1.00 97.31 105 LYS A N 1
ATOM 816 C CA . LYS A 1 105 ? -7.871 12.199 -6.370 1.00 97.31 105 LYS A CA 1
ATOM 817 C C . LYS A 1 105 ? -6.976 11.518 -7.406 1.00 97.31 105 LYS A C 1
ATOM 819 O O . LYS A 1 105 ? -7.437 11.194 -8.493 1.00 97.31 105 LYS A O 1
ATOM 824 N N . THR A 1 106 ? -5.715 11.279 -7.059 1.00 98.25 106 THR A N 1
ATOM 825 C CA . THR A 1 106 ? -4.741 10.663 -7.969 1.00 98.25 106 THR A CA 1
ATOM 826 C C . THR A 1 106 ? -5.116 9.222 -8.310 1.00 98.25 106 THR A C 1
ATOM 828 O O . THR A 1 106 ? -4.992 8.834 -9.466 1.00 98.25 106 THR A O 1
ATOM 831 N N . CYS A 1 107 ? -5.638 8.455 -7.348 1.00 97.69 107 CYS A N 1
ATOM 832 C CA . CYS A 1 107 ? -6.126 7.099 -7.595 1.00 97.69 107 CYS A CA 1
ATOM 833 C C . CYS A 1 107 ? -7.243 7.085 -8.642 1.00 97.69 107 CYS A C 1
ATOM 835 O O . CYS A 1 107 ? -7.162 6.352 -9.622 1.00 97.69 107 CYS A O 1
ATOM 837 N N . ARG A 1 10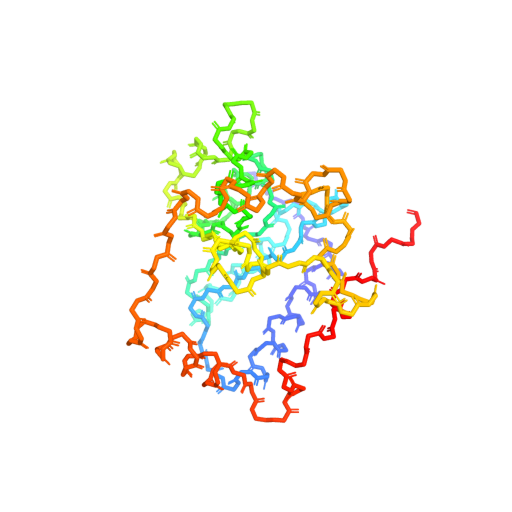8 ? -8.236 7.972 -8.495 1.00 97.44 108 ARG A N 1
ATOM 838 C CA . ARG A 1 108 ? -9.334 8.117 -9.464 1.00 97.44 108 ARG A CA 1
ATOM 839 C C . ARG A 1 108 ? -8.852 8.540 -10.851 1.00 97.44 108 ARG A C 1
ATOM 841 O O . ARG A 1 108 ? -9.357 8.032 -11.842 1.00 97.44 108 ARG A O 1
ATOM 848 N N . GLU A 1 109 ? -7.900 9.468 -10.925 1.00 98.25 109 GLU A N 1
ATOM 849 C CA . GLU A 1 109 ? -7.359 9.954 -12.202 1.00 98.25 109 GLU A CA 1
ATOM 850 C C . GLU A 1 109 ? -6.555 8.893 -12.959 1.00 98.25 109 GLU A C 1
ATOM 852 O O . GLU A 1 109 ? -6.611 8.850 -14.184 1.00 98.25 109 GLU A O 1
ATOM 857 N N . LEU A 1 110 ? -5.795 8.065 -12.239 1.00 97.44 110 LEU A N 1
ATOM 858 C CA . LEU A 1 110 ? -4.898 7.066 -12.825 1.00 97.44 110 LEU A CA 1
ATOM 859 C C . LEU A 1 110 ? -5.514 5.661 -12.911 1.00 97.44 110 LEU A C 1
ATOM 861 O O . LEU A 1 110 ? -4.865 4.754 -13.422 1.00 97.44 110 LEU A O 1
ATOM 865 N N . GLY A 1 111 ? -6.735 5.466 -12.401 1.00 97.50 111 GLY A N 1
ATOM 866 C CA . GLY A 1 111 ? -7.365 4.145 -12.316 1.00 97.50 111 GLY A CA 1
ATOM 867 C C . GLY A 1 111 ? -6.647 3.193 -11.353 1.00 97.50 111 GLY A C 1
ATOM 868 O O . GLY A 1 111 ? -6.565 2.002 -11.628 1.00 97.50 111 GLY A O 1
ATOM 869 N N . ILE A 1 112 ? -6.088 3.720 -10.258 1.00 98.25 112 ILE A N 1
ATOM 870 C CA . ILE A 1 112 ? -5.422 2.930 -9.212 1.00 98.25 112 ILE A CA 1
ATOM 871 C C . ILE A 1 112 ? -6.460 2.550 -8.157 1.00 98.25 112 ILE A C 1
ATOM 873 O O . ILE A 1 112 ? -7.130 3.425 -7.604 1.00 98.25 112 ILE A O 1
ATOM 877 N N . GLU A 1 113 ? -6.552 1.265 -7.833 1.00 98.19 113 GLU A N 1
ATOM 878 C CA . GLU A 1 113 ? -7.451 0.769 -6.793 1.00 98.19 113 GLU A CA 1
ATOM 879 C C . GLU A 1 113 ? -6.917 1.053 -5.386 1.00 98.19 113 GLU A C 1
ATOM 881 O O . GLU A 1 113 ? -5.710 1.022 -5.134 1.00 98.19 113 GLU A O 1
ATOM 886 N N . ILE A 1 114 ? -7.819 1.303 -4.436 1.00 97.38 114 ILE A N 1
ATOM 887 C CA . ILE A 1 114 ? -7.458 1.513 -3.029 1.00 97.38 114 ILE A CA 1
ATOM 888 C C . ILE A 1 114 ? -7.710 0.227 -2.247 1.00 97.38 114 ILE A C 1
ATOM 890 O O . ILE A 1 114 ? -8.838 -0.249 -2.144 1.00 97.38 114 ILE A O 1
ATOM 894 N N . VAL A 1 115 ? -6.654 -0.291 -1.626 1.00 97.62 115 VAL A N 1
ATOM 895 C CA . VAL A 1 115 ? -6.713 -1.423 -0.701 1.00 97.62 115 VAL A CA 1
ATOM 896 C C . VAL A 1 115 ? -6.572 -0.895 0.724 1.00 97.62 115 VAL A C 1
ATOM 898 O O . VAL A 1 115 ? -5.481 -0.553 1.177 1.00 97.62 115 VAL A O 1
ATOM 901 N N . ALA A 1 116 ? -7.688 -0.812 1.444 1.00 95.50 116 ALA A N 1
ATOM 902 C CA . ALA A 1 116 ? -7.695 -0.333 2.822 1.00 95.50 116 ALA A CA 1
ATOM 903 C C . ALA A 1 116 ? -7.073 -1.370 3.769 1.00 95.50 116 ALA A C 1
ATOM 905 O O . ALA A 1 116 ? -7.580 -2.489 3.885 1.00 95.50 116 ALA A O 1
ATOM 906 N N . TYR A 1 117 ? -6.025 -0.994 4.504 1.00 94.31 117 TYR A N 1
ATOM 907 C CA . TYR A 1 117 ? -5.606 -1.760 5.677 1.00 94.31 117 TYR A CA 1
ATOM 908 C C . TYR A 1 117 ? -6.189 -1.161 6.959 1.00 94.31 117 TYR A C 1
ATOM 910 O O . TYR A 1 117 ? -6.528 0.018 7.041 1.00 94.31 117 TYR A O 1
ATOM 918 N N . SER A 1 118 ? -6.312 -2.003 7.989 1.00 91.12 118 SER A N 1
ATOM 919 C CA . SER A 1 118 ? -6.991 -1.673 9.251 1.00 91.12 118 SER A CA 1
ATOM 920 C C . SER A 1 118 ? -8.405 -1.071 9.097 1.00 91.12 118 SER A C 1
ATOM 922 O O . SER A 1 118 ? -8.750 -0.182 9.882 1.00 91.12 118 SER A O 1
ATOM 924 N N . PRO A 1 119 ? -9.274 -1.574 8.191 1.00 89.81 119 PRO A N 1
ATOM 925 C CA . PRO A 1 119 ? -10.600 -0.985 7.965 1.00 89.81 119 PRO A CA 1
ATOM 926 C C . PRO A 1 119 ? -11.486 -0.996 9.219 1.00 89.81 119 PRO A C 1
ATOM 928 O O . PRO A 1 119 ? -12.321 -0.119 9.411 1.00 89.81 119 PRO A O 1
ATOM 931 N N . LEU A 1 120 ? -11.245 -1.938 10.137 1.00 88.56 120 LEU A N 1
ATOM 932 C CA . LEU A 1 120 ? -11.940 -2.043 11.424 1.00 88.56 120 LEU A CA 1
ATOM 933 C C . LEU A 1 120 ? -11.301 -1.198 12.542 1.00 88.56 120 LEU A C 1
ATOM 935 O O . LEU A 1 120 ? -11.475 -1.498 13.727 1.00 88.56 120 LEU A O 1
ATOM 939 N N . GLY A 1 121 ? -10.503 -0.183 12.201 1.00 88.25 121 GLY A N 1
ATOM 940 C CA . GLY A 1 121 ? -9.864 0.704 13.177 1.00 88.25 121 GLY A CA 1
ATOM 941 C C . GLY A 1 121 ? -8.974 -0.057 14.162 1.00 88.25 121 GLY A C 1
ATOM 942 O O . GLY A 1 121 ? -9.050 0.163 15.369 1.00 88.25 121 GLY A O 1
ATOM 943 N N . ARG A 1 122 ? -8.189 -1.022 13.658 1.00 88.19 122 ARG A N 1
ATOM 944 C CA . ARG A 1 122 ? -7.330 -1.920 14.465 1.00 88.19 122 ARG A CA 1
ATOM 945 C C . ARG A 1 122 ? -8.107 -2.690 15.551 1.00 88.19 122 ARG A C 1
ATOM 947 O O . ARG A 1 122 ? -7.607 -2.940 16.649 1.00 88.19 122 ARG A O 1
ATOM 954 N N . GLY A 1 123 ? -9.347 -3.057 15.222 1.00 85.62 123 GLY A N 1
ATOM 955 C CA . GLY A 1 123 ? -10.258 -3.845 16.054 1.00 85.62 123 GLY A CA 1
ATOM 956 C C . GLY A 1 123 ? -11.261 -3.017 16.858 1.00 85.62 123 GLY A C 1
ATOM 957 O O . GLY A 1 123 ? -12.181 -3.595 17.429 1.00 85.62 123 GLY A O 1
ATOM 958 N N . LEU A 1 124 ? -11.132 -1.686 16.892 1.00 85.12 124 LEU A N 1
ATOM 959 C CA . LEU A 1 124 ? -12.041 -0.838 17.666 1.00 85.12 124 LEU A CA 1
ATOM 960 C C . LEU A 1 124 ? -13.473 -0.867 17.105 1.00 85.12 124 LEU A C 1
ATOM 962 O O . LEU A 1 124 ? -14.428 -0.947 17.872 1.00 85.12 124 LEU A O 1
ATOM 966 N N . LEU A 1 125 ? -13.621 -0.899 15.777 1.00 85.25 125 LEU A N 1
ATOM 967 C CA . LEU A 1 125 ? -14.928 -0.962 15.105 1.00 85.25 125 LEU A CA 1
ATOM 968 C C . LEU A 1 125 ? -15.539 -2.367 15.103 1.00 85.25 125 LEU A C 1
ATOM 970 O O . LEU A 1 125 ? -16.732 -2.505 14.876 1.00 85.25 125 LEU A O 1
ATOM 974 N N . ALA A 1 126 ? -14.748 -3.401 15.401 1.00 81.69 126 ALA A N 1
ATOM 975 C CA . ALA A 1 126 ? -15.246 -4.771 15.533 1.00 81.69 126 ALA A CA 1
ATOM 976 C C . ALA A 1 126 ? -16.002 -5.004 16.856 1.00 81.69 126 ALA A C 1
ATOM 978 O O . ALA A 1 126 ? -16.509 -6.093 17.104 1.00 81.69 126 ALA A O 1
ATOM 979 N N . GLY A 1 127 ? -16.009 -4.018 17.762 1.00 77.94 127 GLY A N 1
ATOM 980 C CA . GLY A 1 127 ? -16.722 -4.092 19.035 1.00 77.94 127 GLY A CA 1
ATOM 981 C C . GLY A 1 127 ? -16.122 -5.057 20.064 1.00 77.94 127 GLY A C 1
ATOM 982 O O . GLY A 1 127 ? -16.673 -5.170 21.158 1.00 77.94 127 GLY A O 1
ATOM 983 N N . THR A 1 128 ? -15.003 -5.725 19.773 1.00 76.38 128 THR A N 1
ATOM 984 C CA . THR A 1 128 ? -14.345 -6.681 20.684 1.00 76.38 128 THR A CA 1
ATOM 985 C C . THR A 1 128 ? -13.494 -5.998 21.755 1.00 76.38 128 THR A C 1
ATOM 987 O O . THR A 1 128 ? -13.305 -6.538 22.844 1.00 76.38 128 THR A O 1
ATOM 990 N N . ILE A 1 129 ? -13.008 -4.786 21.484 1.00 81.81 129 ILE A N 1
ATOM 991 C CA . ILE A 1 129 ? -12.231 -3.992 22.437 1.00 81.81 129 ILE A CA 1
ATOM 992 C C . ILE A 1 129 ? -13.205 -3.193 23.307 1.00 81.81 129 ILE A C 1
ATOM 994 O O . ILE A 1 129 ? -13.857 -2.277 22.820 1.00 81.81 129 ILE A O 1
ATOM 998 N N . LYS A 1 130 ? -13.307 -3.538 24.595 1.00 82.19 130 LYS A N 1
ATOM 999 C CA . LYS A 1 130 ? -14.192 -2.853 25.563 1.00 82.19 130 LYS A CA 1
ATOM 1000 C C . LYS A 1 130 ? -13.451 -1.979 26.576 1.00 82.19 130 LYS A C 1
ATOM 1002 O O . LYS A 1 130 ? -14.056 -1.113 27.191 1.00 82.19 130 LYS A O 1
ATOM 1007 N N . SER A 1 131 ? -12.153 -2.208 26.753 1.00 83.12 131 SER A N 1
ATOM 1008 C CA . SER A 1 131 ? -11.290 -1.454 27.663 1.00 83.12 131 SER A CA 1
ATOM 1009 C C . SER A 1 131 ? -9.856 -1.453 27.137 1.00 83.12 131 SER A C 1
ATOM 1011 O O . SER A 1 131 ? -9.442 -2.412 26.479 1.00 83.12 131 SER A O 1
ATOM 1013 N N . ARG A 1 132 ? -9.086 -0.407 27.464 1.00 79.56 132 ARG A N 1
ATOM 1014 C CA . ARG A 1 132 ? -7.628 -0.383 27.253 1.00 79.56 132 ARG A CA 1
ATOM 1015 C C . ARG A 1 132 ? -6.929 -1.451 28.089 1.00 79.56 132 ARG A C 1
ATOM 1017 O O . ARG A 1 132 ? -5.938 -2.022 27.639 1.00 79.56 132 ARG A O 1
ATOM 1024 N N . ASP A 1 133 ? -7.467 -1.753 29.266 1.00 76.94 133 ASP A N 1
ATOM 1025 C CA . ASP A 1 133 ? -6.854 -2.668 30.235 1.00 76.94 133 ASP A CA 1
ATOM 1026 C C . ASP A 1 133 ? -6.980 -4.137 29.824 1.00 76.94 133 ASP A C 1
ATOM 1028 O O . ASP A 1 133 ? -6.213 -4.977 30.280 1.00 76.94 133 ASP A O 1
ATOM 1032 N N . ASN A 1 134 ? -7.875 -4.441 28.878 1.00 69.56 134 ASN A N 1
ATOM 1033 C CA . ASN A 1 134 ? -7.992 -5.771 28.276 1.00 69.56 134 ASN A CA 1
ATOM 1034 C C . ASN A 1 134 ? -6.850 -6.084 27.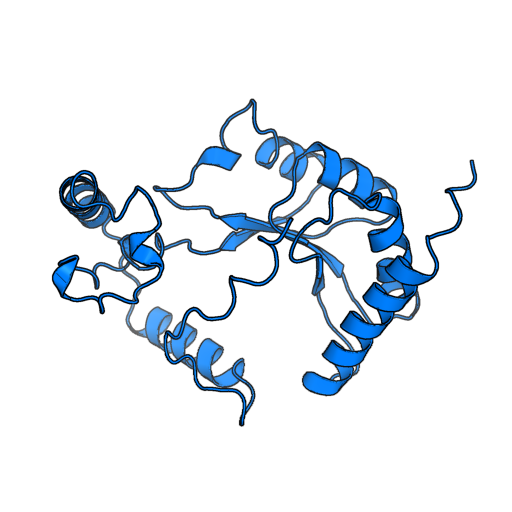288 1.00 69.56 134 ASN A C 1
ATOM 1036 O O . ASN A 1 134 ? -6.850 -7.147 26.670 1.00 69.56 134 ASN A O 1
ATOM 1040 N N . SER A 1 135 ? -5.896 -5.165 27.107 1.00 69.12 135 SER A N 1
ATOM 1041 C CA . SER A 1 135 ? -4.708 -5.356 26.274 1.00 69.12 135 SER A CA 1
ATOM 1042 C C . SER A 1 135 ? -3.440 -5.405 27.121 1.00 69.12 135 SER A C 1
ATOM 1044 O O . SER A 1 135 ? -3.292 -4.634 28.075 1.00 69.12 135 SER A O 1
ATOM 1046 N N . ALA A 1 136 ? -2.504 -6.279 26.738 1.00 74.56 136 ALA A N 1
ATOM 1047 C CA . ALA A 1 136 ? -1.177 -6.330 27.340 1.00 74.56 136 ALA A CA 1
ATOM 1048 C C . ALA A 1 136 ? -0.505 -4.946 27.293 1.00 74.56 136 ALA A C 1
ATOM 1050 O O . ALA A 1 136 ? -0.746 -4.143 26.389 1.00 74.56 136 ALA A O 1
ATOM 1051 N N . SER A 1 137 ? 0.373 -4.654 28.252 1.00 76.12 137 SER A N 1
ATOM 1052 C CA . SER A 1 137 ? 1.148 -3.405 28.242 1.00 76.12 137 SER A CA 1
ATOM 1053 C C . SER A 1 137 ? 2.032 -3.270 26.995 1.00 76.12 137 SER A C 1
ATOM 1055 O O . SER A 1 137 ? 2.311 -2.154 26.570 1.00 76.12 137 SER A O 1
ATOM 105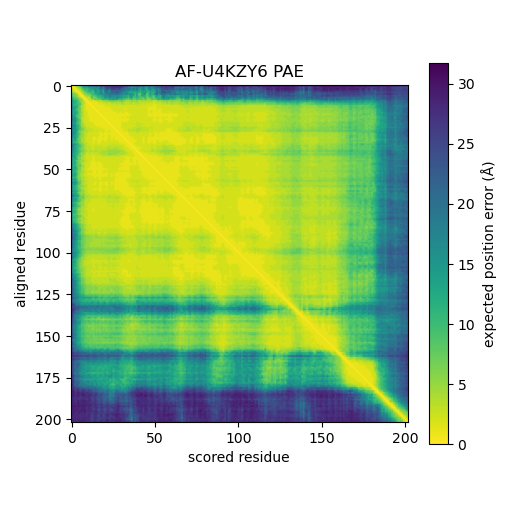7 N N . SER A 1 138 ? 2.415 -4.396 26.385 1.00 80.19 138 SER A N 1
ATOM 1058 C CA . SER A 1 138 ? 3.173 -4.488 25.133 1.00 80.19 138 SER A CA 1
ATOM 1059 C C . SER A 1 138 ? 2.332 -4.311 23.863 1.00 80.19 138 SER A C 1
ATOM 1061 O O . SER A 1 138 ? 2.863 -4.438 22.764 1.00 80.19 138 SER A O 1
ATOM 1063 N N . ASP A 1 139 ? 1.029 -4.047 23.979 1.00 83.06 139 ASP A N 1
ATOM 1064 C CA . ASP A 1 139 ? 0.155 -3.895 22.820 1.00 83.06 139 ASP A CA 1
ATOM 1065 C C . ASP A 1 139 ? 0.501 -2.634 22.015 1.00 83.06 139 ASP A C 1
ATOM 1067 O O . ASP A 1 139 ? 0.367 -1.505 22.499 1.00 83.06 139 ASP A O 1
ATOM 1071 N N . SER A 1 140 ? 0.901 -2.827 20.757 1.00 84.06 140 SER A N 1
ATOM 1072 C CA . SER A 1 140 ? 1.313 -1.745 19.859 1.00 84.06 140 SER A CA 1
ATOM 1073 C C . SER A 1 140 ? 0.216 -0.718 19.595 1.00 84.06 140 SER A C 1
ATOM 1075 O O . SER A 1 140 ? 0.528 0.423 19.268 1.00 84.06 140 SER A O 1
ATOM 1077 N N . ARG A 1 141 ? -1.067 -1.055 19.792 1.00 87.25 141 ARG A N 1
ATOM 1078 C CA . ARG A 1 141 ? -2.168 -0.090 19.648 1.00 87.25 141 ARG A CA 1
ATOM 1079 C C . ARG A 1 141 ? -2.010 1.096 20.593 1.00 87.25 141 ARG A C 1
ATOM 1081 O O . ARG A 1 141 ? -2.432 2.192 20.240 1.00 87.25 141 ARG A O 1
ATOM 1088 N N . ARG A 1 142 ? -1.351 0.916 21.745 1.00 85.19 142 ARG A N 1
ATOM 1089 C CA . ARG A 1 142 ? -1.127 1.969 22.749 1.00 85.19 142 ARG A CA 1
ATOM 1090 C C . ARG A 1 142 ? -0.275 3.140 22.241 1.00 85.19 142 ARG A C 1
ATOM 1092 O O . ARG A 1 142 ? -0.310 4.194 22.867 1.00 85.19 142 ARG A O 1
ATOM 1099 N N . THR A 1 143 ? 0.451 2.993 21.128 1.00 88.00 143 THR A N 1
ATOM 1100 C CA . THR A 1 143 ? 1.242 4.085 20.528 1.00 88.00 143 THR A CA 1
ATOM 1101 C C . THR A 1 143 ? 0.408 5.032 19.665 1.00 88.00 143 THR A C 1
ATOM 1103 O O . THR A 1 143 ? 0.840 6.146 19.379 1.00 88.00 143 THR A O 1
ATOM 1106 N N . PHE A 1 144 ? -0.793 4.623 19.251 1.00 88.75 144 PHE A N 1
ATOM 1107 C CA . PHE A 1 144 ? -1.64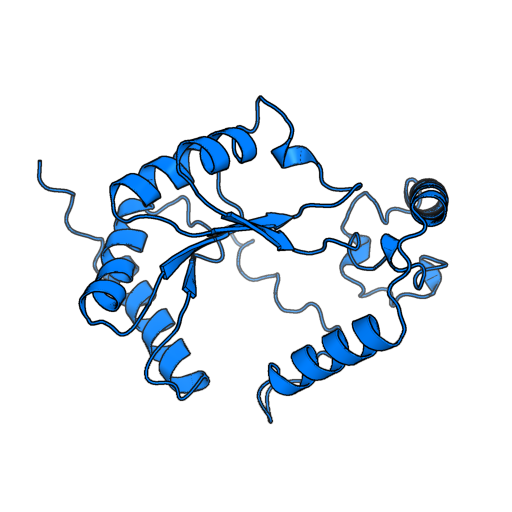6 5.435 18.395 1.00 88.75 144 PHE A CA 1
ATOM 1108 C C . PHE A 1 144 ? -2.477 6.407 19.244 1.00 88.75 144 PHE A C 1
ATOM 1110 O O . PHE A 1 144 ? -3.131 5.964 20.196 1.00 88.75 144 PHE A O 1
ATOM 1117 N N . PRO A 1 145 ? -2.572 7.699 18.868 1.00 90.69 145 PRO A N 1
ATOM 1118 C CA . PRO A 1 145 ? -3.332 8.692 19.628 1.00 90.69 145 PRO A CA 1
ATOM 1119 C C . PRO A 1 145 ? -4.773 8.275 19.930 1.00 90.69 145 PRO A C 1
ATOM 1121 O O . PRO A 1 145 ? -5.282 8.569 21.004 1.00 90.69 145 PRO A O 1
ATOM 1124 N N . ARG A 1 146 ? -5.426 7.526 19.033 1.00 89.25 146 ARG A N 1
ATOM 1125 C CA . ARG A 1 146 ? -6.810 7.062 19.225 1.00 89.25 146 ARG A CA 1
ATOM 1126 C C . ARG A 1 146 ? -6.995 6.035 20.355 1.00 89.25 146 ARG A C 1
ATOM 1128 O O . ARG A 1 146 ? -8.124 5.834 20.796 1.00 89.25 146 ARG A O 1
ATOM 1135 N N . PHE A 1 147 ? -5.911 5.422 20.834 1.00 90.12 147 PHE A N 1
ATOM 1136 C CA . PHE A 1 147 ? -5.888 4.504 21.978 1.00 90.12 147 PHE A CA 1
ATOM 1137 C C . PHE A 1 147 ? -5.220 5.122 23.222 1.00 90.12 147 PHE A C 1
ATOM 1139 O O . PHE A 1 147 ? -4.918 4.400 24.179 1.00 90.12 147 PHE A O 1
ATOM 1146 N N . SER A 1 148 ? -4.977 6.438 23.240 1.00 90.44 148 SER A N 1
ATOM 1147 C CA . SER A 1 148 ? -4.515 7.135 24.445 1.00 90.44 148 SER A CA 1
ATOM 1148 C C . SER A 1 148 ? -5.583 7.103 25.546 1.00 90.44 148 SER A C 1
ATOM 1150 O O . SER A 1 148 ? -6.760 6.865 25.278 1.00 90.44 148 SER A O 1
ATOM 1152 N N . GLU A 1 149 ? -5.179 7.337 26.796 1.00 90.00 149 GLU A N 1
ATOM 1153 C CA . GLU A 1 149 ? -6.115 7.429 27.934 1.00 90.00 149 GLU A CA 1
ATOM 1154 C C . GLU A 1 149 ? -7.177 8.501 27.725 1.00 90.00 149 GLU A C 1
ATOM 1156 O O . GLU A 1 149 ? -8.344 8.280 28.029 1.00 90.00 149 GLU A O 1
ATOM 1161 N N . GLU A 1 150 ? -6.767 9.621 27.137 1.00 92.94 150 GLU A N 1
ATOM 1162 C CA . GLU A 1 150 ? -7.623 10.759 26.832 1.00 92.94 150 GLU A CA 1
ATOM 1163 C C . GLU A 1 150 ? -8.655 10.440 25.739 1.00 92.94 150 GLU A C 1
ATOM 1165 O O . GLU A 1 150 ? -9.843 10.704 25.907 1.00 92.94 150 GLU A O 1
ATOM 1170 N N . ASN A 1 151 ? -8.225 9.834 24.628 1.00 92.44 151 ASN A N 1
ATOM 1171 C CA . ASN A 1 151 ? -9.075 9.688 23.443 1.00 92.44 151 ASN A CA 1
ATOM 1172 C C . ASN A 1 151 ? -9.919 8.408 23.449 1.00 92.44 151 ASN A C 1
ATOM 1174 O O . ASN A 1 151 ? -10.991 8.363 22.839 1.00 92.44 151 ASN A O 1
ATOM 1178 N N . PHE A 1 152 ? -9.440 7.345 24.100 1.00 91.44 152 PHE A N 1
ATOM 1179 C CA . PHE A 1 152 ? -10.056 6.024 23.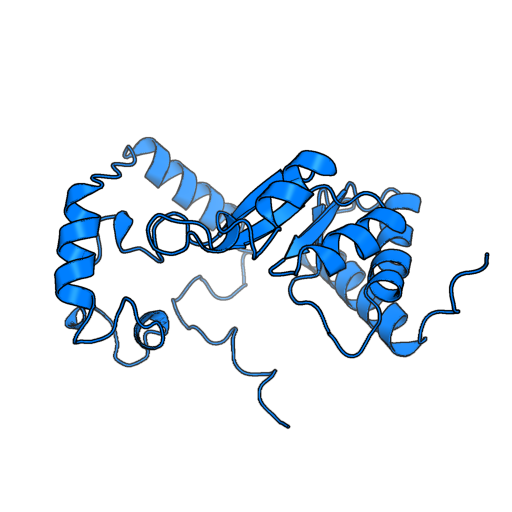999 1.00 91.44 152 PHE A CA 1
ATOM 1180 C C . PHE A 1 152 ? -11.529 5.980 24.442 1.00 91.44 152 PHE A C 1
ATOM 1182 O O . PHE A 1 152 ? -12.315 5.390 23.700 1.00 91.44 152 PHE A O 1
ATOM 1189 N N . PRO A 1 153 ? -11.957 6.598 25.567 1.00 91.25 153 PRO A N 1
ATOM 1190 C CA . PRO A 1 153 ? -13.362 6.556 25.977 1.00 91.25 153 PRO A CA 1
ATOM 1191 C C . PRO A 1 153 ? -14.304 7.122 24.908 1.00 91.25 153 PRO A C 1
ATOM 1193 O O . PRO A 1 153 ? -15.306 6.491 24.572 1.00 91.25 153 PRO A O 1
ATOM 1196 N N . LYS A 1 154 ? -13.943 8.265 24.307 1.00 91.25 154 LYS A N 1
ATOM 1197 C CA . LYS A 1 154 ? -14.757 8.892 23.259 1.00 91.25 154 LYS A CA 1
ATOM 1198 C C . LYS A 1 154 ? -14.737 8.088 21.962 1.00 91.25 154 LYS A C 1
ATOM 1200 O O . LYS A 1 154 ? -15.767 7.931 21.312 1.00 91.25 154 LYS A O 1
ATOM 1205 N N . ASN A 1 155 ? -13.588 7.525 21.602 1.00 91.38 155 ASN A N 1
ATOM 1206 C CA . ASN A 1 155 ? -13.479 6.686 20.413 1.00 91.38 155 ASN A CA 1
ATOM 1207 C C . ASN A 1 155 ? -14.252 5.372 20.552 1.00 91.38 155 ASN A C 1
ATOM 1209 O O . ASN A 1 155 ? -14.812 4.902 19.566 1.00 91.38 155 ASN A O 1
ATOM 1213 N N . LEU A 1 156 ? -14.330 4.799 21.756 1.00 88.75 156 LEU A N 1
ATOM 1214 C CA . LEU A 1 156 ? -15.144 3.616 22.025 1.00 88.75 156 LEU A CA 1
ATOM 1215 C C . LEU A 1 156 ? -16.644 3.915 21.876 1.00 88.75 156 LEU A C 1
ATOM 1217 O O . LEU A 1 156 ? -17.364 3.121 21.275 1.00 88.75 156 LEU A O 1
ATOM 1221 N N . GLU A 1 157 ? -17.105 5.070 22.364 1.00 87.75 157 GLU A N 1
ATOM 1222 C CA . GLU A 1 157 ? -18.483 5.550 22.172 1.00 87.75 157 GLU A CA 1
ATOM 1223 C C . GLU A 1 157 ? -18.810 5.744 20.678 1.00 87.75 157 GLU A C 1
ATOM 1225 O O . GLU A 1 157 ? -19.821 5.240 20.177 1.00 87.75 157 GLU A O 1
ATOM 1230 N N . ASN A 1 158 ? -17.912 6.405 19.940 1.00 85.44 158 ASN A N 1
ATOM 1231 C CA . ASN A 1 158 ? -18.059 6.625 18.500 1.00 85.44 158 ASN A CA 1
ATOM 1232 C C . ASN A 1 158 ? -18.062 5.298 17.719 1.00 85.44 158 ASN A C 1
ATOM 1234 O O . ASN A 1 158 ? -18.886 5.103 16.828 1.00 85.44 158 ASN A O 1
ATOM 1238 N N . ALA A 1 159 ? -17.179 4.359 18.074 1.00 83.31 159 ALA A N 1
ATOM 1239 C CA . ALA A 1 159 ? -17.113 3.043 17.444 1.00 83.31 159 ALA A CA 1
ATOM 1240 C C . ALA A 1 159 ? -18.368 2.202 17.712 1.00 83.31 159 ALA A C 1
ATOM 1242 O O . ALA A 1 159 ? -18.877 1.557 16.798 1.00 83.31 159 ALA A O 1
ATOM 1243 N N . GLY A 1 160 ? -18.901 2.244 18.939 1.00 74.44 160 GLY A N 1
ATOM 1244 C CA . GLY A 1 160 ? -20.166 1.591 19.280 1.00 74.44 160 GLY A CA 1
ATOM 1245 C C . GLY A 1 160 ? -21.345 2.120 18.459 1.00 74.44 160 GLY A C 1
ATOM 1246 O O . GLY A 1 160 ? -22.232 1.352 18.096 1.00 74.44 160 GLY A O 1
ATOM 1247 N N . SER A 1 161 ? -21.313 3.405 18.097 1.00 66.75 161 SER A N 1
ATOM 1248 C CA . SER A 1 161 ? -22.338 4.041 17.259 1.00 66.75 161 SER A CA 1
ATOM 1249 C C . SER A 1 161 ? -22.247 3.648 15.777 1.00 66.75 161 SER A C 1
ATOM 1251 O O . SER A 1 161 ? -23.252 3.702 15.075 1.00 66.75 161 SER A O 1
ATOM 1253 N N . ALA A 1 162 ? -21.071 3.226 15.295 1.00 67.00 162 ALA A N 1
ATOM 1254 C CA . ALA A 1 162 ? -20.867 2.800 13.907 1.00 67.00 162 ALA A CA 1
ATOM 1255 C C . ALA A 1 162 ? -21.455 1.406 13.598 1.00 67.00 162 ALA A C 1
ATOM 1257 O O . ALA A 1 162 ? -21.668 1.091 12.431 1.00 67.00 162 ALA A O 1
ATOM 1258 N N . ASN A 1 163 ? -21.714 0.588 14.631 1.00 61.41 163 ASN A N 1
ATOM 1259 C CA . ASN A 1 163 ? -22.397 -0.715 14.582 1.00 61.41 163 ASN A CA 1
ATOM 1260 C C . ASN A 1 163 ? -22.003 -1.615 13.386 1.00 61.41 163 ASN A C 1
ATOM 1262 O O . ASN A 1 163 ? -22.868 -2.174 12.712 1.00 61.41 163 ASN A O 1
ATOM 1266 N N . VAL A 1 164 ? -20.698 -1.754 13.110 1.00 66.56 164 VAL A N 1
ATOM 1267 C CA . VAL A 1 164 ? -20.206 -2.666 12.065 1.00 66.56 164 VAL A CA 1
ATOM 1268 C C . VAL A 1 164 ? -20.387 -4.100 12.557 1.00 66.56 164 VAL A C 1
ATOM 1270 O O . VAL A 1 164 ? -19.595 -4.600 13.356 1.00 66.56 164 VAL A O 1
ATOM 1273 N N . GLN A 1 165 ? -21.454 -4.753 12.102 1.00 68.62 165 GLN A N 1
ATOM 1274 C CA . GLN A 1 165 ? -21.717 -6.159 12.381 1.00 68.62 165 GLN A CA 1
ATOM 1275 C C . GLN A 1 165 ? -21.328 -6.987 11.164 1.00 68.62 165 GLN A C 1
ATOM 1277 O O . GLN A 1 165 ? -21.967 -6.901 10.121 1.00 68.62 165 GLN A O 1
ATOM 1282 N N . LEU A 1 166 ? -20.264 -7.772 11.315 1.00 70.75 166 LEU A N 1
ATOM 1283 C CA . LEU A 1 166 ? -19.988 -8.876 10.408 1.00 70.75 166 LEU A CA 1
ATOM 1284 C C . LEU A 1 166 ? -20.870 -10.051 10.829 1.00 70.75 166 LEU A C 1
ATOM 1286 O O . LEU A 1 166 ? -20.989 -10.338 12.023 1.00 70.75 166 LEU A O 1
ATOM 1290 N N . SER A 1 167 ? -21.472 -10.725 9.860 1.00 79.94 167 SER A N 1
ATOM 1291 C CA . SER A 1 167 ? -22.133 -12.006 10.086 1.00 79.94 167 SER A CA 1
ATOM 1292 C C . SER A 1 167 ? -21.127 -13.062 10.557 1.00 79.94 167 SER A C 1
ATOM 1294 O O . SER A 1 167 ? -19.928 -12.987 10.268 1.00 79.94 167 SER A O 1
ATOM 1296 N N . ASP A 1 168 ? -21.614 -14.087 11.259 1.00 77.00 168 ASP A N 1
ATOM 1297 C CA . ASP A 1 168 ? -20.774 -15.213 11.683 1.00 77.00 168 ASP A CA 1
ATOM 1298 C C . ASP A 1 168 ? -20.095 -15.903 10.485 1.00 77.00 168 ASP A C 1
ATOM 1300 O O . ASP A 1 168 ? -18.956 -16.359 10.598 1.00 77.00 168 ASP A O 1
ATOM 1304 N N . GLU A 1 169 ? -20.758 -15.922 9.323 1.00 82.75 169 GLU A N 1
ATOM 1305 C CA . GLU A 1 169 ? -20.215 -16.449 8.067 1.00 82.75 169 GLU A CA 1
ATOM 1306 C C . GLU A 1 169 ? -19.042 -15.609 7.545 1.00 82.75 169 GLU A C 1
ATOM 1308 O O . GLU A 1 169 ? -18.000 -16.164 7.194 1.00 82.75 169 GLU A O 1
ATOM 1313 N N . GLU A 1 170 ? -19.160 -14.277 7.547 1.00 80.44 170 GLU A N 1
ATOM 1314 C CA . GLU A 1 170 ? -18.072 -13.375 7.144 1.00 80.44 170 GLU A CA 1
ATOM 1315 C C . GLU A 1 170 ? -16.870 -13.497 8.085 1.00 80.44 170 GLU A C 1
ATOM 1317 O O . GLU A 1 170 ? -15.725 -13.569 7.633 1.00 80.44 170 GLU A O 1
ATOM 1322 N N . VAL A 1 171 ? -17.108 -13.586 9.397 1.00 76.75 171 VAL A N 1
ATOM 1323 C CA . VAL A 1 171 ? -16.035 -13.794 10.381 1.00 76.75 171 VAL A CA 1
ATOM 1324 C C . VAL A 1 171 ? -15.365 -15.156 10.181 1.00 76.75 171 VAL A C 1
ATOM 1326 O O . VAL A 1 171 ? -14.135 -15.247 10.240 1.00 76.75 171 VAL A O 1
ATOM 1329 N N . ALA A 1 172 ? -16.143 -16.214 9.935 1.00 73.56 172 ALA A N 1
ATOM 1330 C CA . ALA A 1 172 ? -15.614 -17.547 9.660 1.00 73.56 172 ALA A CA 1
ATOM 1331 C C . ALA A 1 172 ? -14.779 -17.573 8.372 1.00 73.56 172 ALA A C 1
ATOM 1333 O O . ALA A 1 172 ? -13.696 -18.159 8.360 1.00 73.56 172 ALA A O 1
ATOM 1334 N N . LEU A 1 173 ? -15.230 -16.886 7.319 1.00 76.81 173 LEU A N 1
ATOM 1335 C CA . LEU A 1 173 ? -14.499 -16.766 6.062 1.00 76.81 173 LEU A CA 1
ATOM 1336 C C . LEU A 1 173 ? -13.171 -16.021 6.246 1.00 76.81 173 LEU A C 1
ATOM 1338 O O . LEU A 1 173 ? -12.137 -16.509 5.796 1.00 76.81 173 LEU A O 1
ATOM 1342 N N . ILE A 1 174 ? -13.171 -14.883 6.949 1.00 76.56 174 ILE A N 1
ATOM 1343 C CA . ILE A 1 174 ? -11.947 -14.117 7.240 1.00 76.56 174 ILE A CA 1
ATOM 1344 C C . ILE A 1 174 ? -10.940 -14.976 8.012 1.00 76.56 174 ILE A C 1
ATOM 1346 O O . ILE A 1 174 ? -9.754 -14.978 7.683 1.00 76.56 174 ILE A O 1
ATOM 1350 N N . ARG A 1 175 ? -11.400 -15.729 9.022 1.00 71.94 175 ARG A N 1
ATOM 1351 C CA . ARG A 1 175 ? -10.534 -16.642 9.787 1.00 71.94 175 ARG A CA 1
ATOM 1352 C C . ARG A 1 175 ? -9.948 -17.732 8.905 1.00 71.94 175 ARG A C 1
ATOM 1354 O O . ARG A 1 175 ? -8.737 -17.915 8.918 1.00 71.94 175 ARG A O 1
ATOM 1361 N N . LYS A 1 176 ? -10.787 -18.390 8.103 1.00 74.19 176 LYS A N 1
ATOM 1362 C CA . LYS A 1 176 ? -10.356 -19.438 7.177 1.00 74.19 176 LYS A CA 1
ATOM 1363 C C . LYS A 1 176 ? -9.290 -18.924 6.205 1.00 74.19 176 LYS A C 1
ATOM 1365 O O . LYS A 1 176 ? -8.238 -19.539 6.091 1.00 74.19 176 LYS A O 1
ATOM 1370 N N . ILE A 1 177 ? -9.518 -17.770 5.572 1.00 74.00 177 ILE A N 1
ATOM 1371 C CA . ILE A 1 177 ? -8.536 -17.148 4.669 1.00 74.00 177 ILE A CA 1
ATOM 1372 C C . ILE A 1 177 ? -7.246 -16.817 5.427 1.00 74.00 177 ILE A C 1
ATOM 1374 O O . ILE A 1 177 ? -6.157 -17.082 4.932 1.00 74.00 177 ILE A O 1
ATOM 1378 N N . SER A 1 178 ? -7.342 -16.263 6.639 1.00 67.56 178 SER A N 1
ATOM 1379 C CA . SER A 1 178 ? -6.161 -15.965 7.455 1.00 67.56 178 SER A CA 1
ATOM 1380 C C . SER A 1 178 ? -5.348 -17.220 7.783 1.00 67.56 178 SER A C 1
ATOM 1382 O O . SER A 1 178 ? -4.121 -17.155 7.791 1.00 67.56 178 SER A O 1
ATOM 1384 N N . GLU A 1 179 ? -6.004 -18.344 8.068 1.00 72.62 179 GLU A N 1
ATOM 1385 C CA . GLU A 1 179 ? -5.355 -19.630 8.340 1.00 72.62 179 GLU A CA 1
ATOM 1386 C C . GLU A 1 179 ? -4.701 -20.209 7.080 1.00 72.62 179 GLU A C 1
ATOM 1388 O O . GLU A 1 179 ? -3.536 -20.595 7.126 1.00 72.62 179 GLU A O 1
ATOM 1393 N N . GLU A 1 180 ? -5.407 -20.202 5.947 1.00 74.38 180 GLU A N 1
ATOM 1394 C CA . GLU A 1 180 ? -4.904 -20.682 4.652 1.00 74.38 180 GLU A CA 1
ATOM 1395 C C . GLU A 1 180 ? -3.723 -19.844 4.134 1.00 74.38 180 GLU A C 1
ATOM 1397 O O . GLU A 1 180 ? -2.766 -20.386 3.580 1.00 74.38 180 GLU A O 1
ATOM 1402 N N . CYS A 1 181 ? -3.753 -18.528 4.357 1.00 58.69 181 CYS A N 1
ATOM 1403 C CA . CYS A 1 181 ? -2.698 -17.600 3.950 1.00 58.69 181 CYS A CA 1
ATOM 1404 C C . CYS A 1 181 ? -1.516 -17.533 4.931 1.00 58.69 181 CYS A C 1
ATOM 1406 O O . CYS A 1 181 ? -0.524 -16.872 4.624 1.00 58.69 181 CYS A O 1
ATOM 1408 N N . THR A 1 182 ? -1.590 -18.182 6.099 1.00 54.81 182 THR A N 1
ATOM 1409 C CA . THR A 1 182 ? -0.467 -18.252 7.046 1.00 54.81 182 THR A CA 1
ATOM 1410 C C . THR A 1 182 ? 0.369 -19.495 6.729 1.00 54.81 182 THR A C 1
ATOM 1412 O O . THR A 1 182 ? -0.099 -20.611 6.959 1.00 54.81 182 THR A O 1
ATOM 1415 N N . PRO A 1 183 ? 1.613 -19.367 6.225 1.00 51.62 183 PRO A N 1
ATOM 1416 C CA . PRO A 1 183 ? 2.421 -20.528 5.870 1.00 51.62 183 PRO A CA 1
ATOM 1417 C C . PRO A 1 183 ? 2.585 -21.473 7.061 1.00 51.62 183 PRO A C 1
ATOM 1419 O O . PRO A 1 183 ? 2.991 -21.043 8.147 1.00 51.62 183 PRO A O 1
ATOM 1422 N N . SER A 1 184 ? 2.333 -22.766 6.858 1.00 45.34 184 SER A N 1
ATOM 1423 C CA . SER A 1 184 ? 2.598 -23.802 7.857 1.00 45.34 184 SER A CA 1
ATOM 1424 C C . SER A 1 184 ? 4.077 -23.756 8.264 1.00 45.34 184 SER A C 1
ATOM 1426 O O . SER A 1 184 ? 4.955 -24.024 7.442 1.00 45.34 184 SER A O 1
ATOM 1428 N N . GLY A 1 185 ? 4.358 -23.382 9.516 1.00 48.59 185 GLY A N 1
ATOM 1429 C CA . GLY A 1 185 ? 5.719 -23.206 10.042 1.00 48.59 185 GLY A CA 1
ATOM 1430 C C . GLY A 1 185 ? 6.221 -21.756 10.114 1.00 48.59 185 GLY A C 1
ATOM 1431 O O . GLY A 1 185 ? 7.299 -21.523 10.658 1.00 48.59 185 GLY A O 1
ATOM 1432 N N . SER A 1 186 ? 5.452 -20.773 9.638 1.00 45.25 186 SER A N 1
ATOM 1433 C CA . SER A 1 186 ? 5.614 -19.381 10.079 1.00 45.25 186 SER A CA 1
ATOM 1434 C C . SER A 1 186 ? 5.017 -19.234 11.484 1.00 45.25 186 SER A C 1
ATOM 1436 O O . SER A 1 186 ? 4.092 -19.972 11.834 1.00 45.25 186 SER A O 1
ATOM 1438 N N . ARG A 1 187 ? 5.575 -18.348 12.332 1.00 39.25 187 ARG A N 1
ATOM 1439 C CA . ARG A 1 187 ? 4.959 -18.018 13.631 1.00 39.25 187 ARG A CA 1
ATOM 1440 C C . ARG A 1 187 ? 3.473 -17.794 13.365 1.00 39.25 187 ARG A C 1
ATOM 1442 O O . ARG A 1 187 ? 3.142 -16.958 12.527 1.00 39.25 187 ARG A O 1
ATOM 1449 N N . ALA A 1 188 ? 2.608 -18.531 14.067 1.00 34.59 188 ALA A N 1
ATOM 1450 C CA . ALA A 1 188 ? 1.196 -18.184 14.132 1.00 34.59 188 ALA A CA 1
ATOM 1451 C C . ALA A 1 188 ? 1.086 -16.673 14.370 1.00 34.59 188 ALA A C 1
ATOM 1453 O O . ALA A 1 188 ? 2.001 -16.086 14.957 1.00 34.59 188 ALA A O 1
ATOM 1454 N N . PHE A 1 189 ? -0.012 -16.050 13.946 1.00 37.69 189 PHE A N 1
ATOM 1455 C CA . PHE A 1 189 ? -0.336 -14.665 14.287 1.00 37.69 189 PHE A CA 1
ATOM 1456 C C . PHE A 1 189 ? -0.588 -14.545 15.809 1.00 37.69 189 PHE A C 1
ATOM 1458 O O . PHE A 1 189 ? -1.675 -14.242 16.284 1.00 37.69 189 PHE A O 1
ATOM 1465 N N . THR A 1 190 ? 0.424 -14.852 16.617 1.00 34.16 190 THR A N 1
ATOM 1466 C CA . THR A 1 190 ? 0.607 -14.374 17.972 1.00 34.16 190 THR A CA 1
ATOM 1467 C C . THR A 1 190 ? 0.806 -12.884 17.783 1.00 34.16 190 THR A C 1
ATOM 1469 O O . THR A 1 190 ? 1.685 -12.519 17.006 1.00 34.16 190 THR A O 1
ATOM 1472 N N . GLY A 1 191 ? -0.013 -12.035 18.400 1.00 32.09 191 GLY A N 1
ATOM 1473 C CA . GLY A 1 191 ? 0.039 -10.571 18.277 1.00 32.09 191 GLY A CA 1
ATOM 1474 C C . GLY A 1 191 ? 1.333 -9.913 18.788 1.00 32.09 191 GLY A C 1
ATOM 1475 O O . GLY A 1 191 ? 1.280 -8.861 19.413 1.00 32.09 191 GLY A O 1
ATOM 1476 N N . ASP A 1 192 ? 2.484 -10.537 18.557 1.00 27.94 192 ASP A N 1
ATOM 1477 C CA . ASP A 1 192 ? 3.822 -10.034 18.781 1.00 27.94 192 ASP A CA 1
ATOM 1478 C C . ASP A 1 192 ? 4.156 -9.048 17.654 1.00 27.94 192 ASP A C 1
ATOM 1480 O O . ASP A 1 192 ? 4.444 -9.413 16.513 1.00 27.94 192 ASP A O 1
ATOM 1484 N N . SER A 1 193 ? 4.046 -7.764 17.977 1.00 34.44 193 SER A N 1
ATOM 1485 C CA . SER A 1 193 ? 4.180 -6.616 17.081 1.00 34.44 193 SER A CA 1
ATOM 1486 C C . SER A 1 193 ? 5.623 -6.324 16.647 1.00 34.44 193 SER A C 1
ATOM 1488 O O . SER A 1 193 ? 5.985 -5.168 16.435 1.00 34.44 193 SER A O 1
ATOM 1490 N N . SER A 1 194 ? 6.474 -7.338 16.511 1.00 29.47 194 SER A N 1
ATOM 1491 C CA . SER A 1 194 ? 7.901 -7.157 16.215 1.00 29.47 194 SER A CA 1
ATOM 1492 C C . SER A 1 194 ? 8.214 -6.792 14.752 1.00 29.47 194 SER A C 1
ATOM 1494 O O . SER A 1 194 ? 9.379 -6.637 14.401 1.00 29.47 194 SER A O 1
ATOM 1496 N N . TYR A 1 195 ? 7.206 -6.536 13.909 1.00 30.88 195 TYR A N 1
ATOM 1497 C CA . TYR A 1 195 ? 7.395 -6.087 12.518 1.00 30.88 195 TYR A CA 1
ATOM 1498 C C . TYR A 1 195 ? 7.669 -4.583 12.331 1.00 30.88 195 TYR A C 1
ATOM 1500 O O . TYR A 1 195 ? 7.690 -4.098 11.203 1.00 30.88 195 TYR A O 1
ATOM 1508 N N . GLY A 1 196 ? 7.904 -3.825 13.403 1.00 33.00 196 GLY A N 1
ATOM 1509 C CA . GLY A 1 196 ? 8.126 -2.382 13.307 1.00 33.00 196 GLY A CA 1
ATOM 1510 C C . GLY A 1 196 ? 9.170 -1.864 14.279 1.00 33.00 196 GLY A C 1
ATOM 1511 O O . GLY A 1 196 ? 8.804 -1.148 15.201 1.00 33.00 196 GLY A O 1
ATOM 1512 N N . ASN A 1 197 ? 10.453 -2.206 14.095 1.00 30.28 197 ASN A N 1
ATOM 1513 C CA . ASN A 1 197 ? 11.530 -1.392 14.675 1.00 30.28 197 ASN A CA 1
ATOM 1514 C C . ASN A 1 197 ? 12.923 -1.588 14.038 1.00 30.28 197 ASN A C 1
ATOM 1516 O O . ASN A 1 197 ? 13.900 -1.841 14.740 1.00 30.28 197 ASN A O 1
ATOM 1520 N N . SER A 1 198 ? 13.049 -1.478 12.712 1.00 28.86 198 SER A N 1
ATOM 1521 C CA . SER A 1 198 ? 14.374 -1.460 12.058 1.00 28.86 198 SER A CA 1
ATOM 1522 C C . SER A 1 198 ? 14.649 -0.238 11.177 1.00 28.86 198 SER A C 1
ATOM 1524 O O . SER A 1 198 ? 15.705 -0.180 10.561 1.00 28.86 198 SER A O 1
ATOM 1526 N N . ALA A 1 199 ? 13.777 0.777 11.170 1.00 30.52 199 ALA A N 1
ATOM 1527 C CA . ALA A 1 199 ? 13.974 2.001 10.378 1.00 30.52 199 ALA A CA 1
ATOM 1528 C C . ALA A 1 199 ? 13.970 3.304 11.208 1.00 30.52 199 ALA A C 1
ATOM 1530 O O . ALA A 1 199 ? 13.711 4.378 10.680 1.00 30.52 199 ALA A O 1
ATOM 1531 N N . GLN A 1 200 ? 14.275 3.230 12.508 1.00 30.84 200 GLN A N 1
ATOM 1532 C CA . GLN A 1 200 ? 14.600 4.405 13.330 1.00 30.84 200 GLN A CA 1
ATOM 1533 C C . GLN A 1 200 ? 15.972 4.227 13.986 1.00 30.84 200 GLN A C 1
ATOM 1535 O O . GLN A 1 200 ? 16.100 4.093 15.200 1.00 30.84 200 GLN A O 1
ATOM 1540 N N . LYS A 1 201 ? 17.015 4.197 13.155 1.00 24.25 201 LYS A N 1
ATOM 1541 C CA . LYS A 1 201 ? 18.386 4.525 13.558 1.00 24.25 201 LYS A CA 1
ATOM 1542 C C . LYS A 1 201 ? 19.096 5.213 12.395 1.00 24.25 201 LYS A C 1
ATOM 1544 O O . LYS A 1 201 ? 19.804 4.550 11.646 1.00 24.25 201 LYS A O 1
ATOM 1549 N N . GLN A 1 202 ? 18.878 6.519 12.270 1.00 30.00 202 GLN A N 1
ATOM 1550 C CA . GLN A 1 202 ? 19.887 7.592 12.277 1.00 30.00 202 GLN A CA 1
ATOM 1551 C C . GLN A 1 202 ? 19.211 8.916 11.931 1.00 30.00 202 GLN A C 1
ATOM 1553 O O . GLN A 1 202 ? 18.393 8.929 10.988 1.00 30.00 202 GLN A O 1
#

Foldseek 3Di:
DDDDDAPPVLLVVLVVVVVVVCVQVVDQAAAEDEPADDDPVGQLLNSLLSVCVCVVVVRYNAYEYEPDALVSQVSSCVNPNHAEYEYADEPVDCLCVPVVRCNVVSCVVRVHYYHHDPHCVVCLLVLPDPDLVVDDPQQPVCVDPCSDPVNVVVSSVVSVVVPDDDDPVRVVVVVVVLVVPQPDPDPDPPVPVPPDDDPPDD

Mean predicted aligned error: 9.3 Å

Nearest PDB structures (foldseek):
  1pz0-assembly1_A  TM=8.143E-01  e=1.215E-10  Bacillus subtilis
  3v0t-assembly1_A  TM=6.441E-01  e=2.942E-12  Rauvolfia serpentina
  3uyi-assembly1_A-2  TM=6.041E-01  e=2.202E-11  Rauvolfia serpentina
  3v0u-assembly1_A  TM=5.988E-01  e=3.587E-11  Rauvolfia serpentina
  8hnq-assembly1_A  TM=6.202E-01  e=3.755E-08  Devosia sp. D6-9

Secondary structure (DSSP, 8-state):
-PPPPPPHHHHHHHHHHHHHHHHHHT-S-EEEEEE-S--TTS-HHHHHHHHHHHHHTTSEEEEEEES--HHHHHHHHHHS-EEEEEEE-BTTB-GGGSTTT-HHHHHHHHTPEEEEESTTGGGTTTT----STTS-TT-GGGGSGGGSTTTHHHHHHHHHHH-----HHHHHHHHHHHHHTS-BTB-------TTS-SS---

pLDDT: mean 82.9, std 20.15, range [24.25, 98.75]

Solvent-accessible surface area (backbone atoms only — not comparable to full-atom values): 12112 Å² total; per-residue (Å²): 134,83,76,79,82,61,59,68,67,62,38,49,49,56,50,51,56,51,54,52,46,38,67,73,68,72,50,83,64,43,65,68,50,64,46,72,67,76,62,87,89,50,65,58,50,41,58,47,57,48,54,47,51,40,38,76,69,68,33,29,71,39,38,29,40,19,74,70,52,37,65,58,52,53,52,30,36,74,74,48,73,44,49,32,38,36,38,72,35,26,102,87,37,59,64,51,73,39,81,86,54,31,37,52,60,47,24,67,75,68,67,29,41,80,43,63,41,55,55,42,52,82,43,45,34,60,65,76,60,84,52,78,81,83,46,62,92,83,43,69,63,61,78,39,69,68,51,30,87,82,38,29,65,59,47,51,55,54,27,63,71,64,63,59,76,73,52,74,64,56,53,50,49,54,50,50,52,54,55,73,71,47,60,92,88,52,83,69,90,60,91,72,73,78,91,74,82,86,86,86,84,131